Protein 2VLU (pdb70)

InterPro domains:
  IPR013766 Thioredoxin domain [PF00085] (19-114)
  IPR013766 Thioredoxin domain [PS51352] (1-120)
  IPR017937 Thioredoxin, conserved site [PS00194] (38-56)
  IPR036249 Thioredoxin-like superfamily [SSF52833] (12-114)
  IPR050620 Thioredoxin H-type-like [PTHR10438] (14-115)

CATH classification: 3.40.30.10

Sequence (223 aa):
AEVISVHSLEQWTMMQIEEANTAKKLVVIDFTASWCCGPCCRIMAPVFADLAKKFPNAVFLKKVDVDELKPIAEQFSVEAMMPTFLFMKEGDVKDRVVGAIKEEELTAKVGLHAAAQVAAEVISVHSLEEQWTMMQIEEANTAKKLVVIDFTASWCCGPCCRIIMAPVFADLAKKFPNNAVFLKVDVDELKPIIAEQFSVEAMMPTFLFMMKEGDVKDRVVGAIIKEELTAKVGLHAAA

Foldseek 3Di:
DFEAEAQDPVSVVVVVVVQLVLQAKEKEWAAAPPDPQRVVCVVLQGVLCVVQVRHHHYYYHCVRCVVVCVVVVNPAPGKIWIDTNHDTDDIDGTNDSVVVNVVSVVRRDDD/DFFFEAEDQDPVSVVVLVVVCLVLQAKEKEWAAAPPDDQRVVCVVLLGVLRRVQVRHHHYYDHCVRDVVVCVVVPNPAPGKIWIDTNRDTDDIDGTNDSVVVSVVSVVVSVD

Secondary structure (P-SEA, 3-state):
cbbbbbccaaaaaaaaaaaaaabbbbbbbbcccccaaaaaaaaaaaaaaaacccbbbbbbcccccaaaaaaaccccccbbbbbcccccccccccccaaaaaaaaaaccccc/cbbbbbbbccaaaaaaaaaaaaaabbbbbbbbcccccaaaaaaaaaaaaaaaacccbbbbbbcccccaaaaaaaccccccbbbbbcccccccccccccaaaaaaaaaaaaac

B-factor: mean 31.34, std 7.41, range [21.19, 96.12]

Solvent-accessible surface area: 11446 Å² total

Nearest PDB structures (foldseek):
  2vlt-assembly2_B  TM=1.001E+00  e=6.166E-21  Hordeum vulgare subsp. vulgare
  2iwt-assembly1_A  TM=9.949E-01  e=2.858E-19  Hordeum vulgare
  2vm1-assembly1_A  TM=9.838E-01  e=8.653E-15  Hordeum vulgare subsp. vulgare
  2vm2-assembly3_C  TM=9.658E-01  e=9.360E-14  Hordeum vulgare subsp. vulgare
  6x0b-assembly2_B  TM=9.418E-01  e=3.754E-13  Nicotiana alata

Organism: Hordeum vulgare subsp. vulgare (NCBI:txid112509)

Structure (mmCIF, N/CA/C/O backbone):
data_2VLU
#
_entry.id   2VLU
#
_cell.length_a   49.254
_cell.length_b   38.601
_cell.length_c   57.282
_cell.angle_alpha   90.00
_cell.angle_beta   105.81
_cell.angle_gamma   90.00
#
_symmetry.space_group_name_H-M   'P 1 21 1'
#
loop_
_entity.id
_entity.type
_entity.pdbx_description
1 polymer 'THIOREDOXIN H ISOFORM 2.'
2 water water
#
loop_
_atom_site.group_PDB
_atom_site.id
_atom_site.type_symbol
_atom_site.label_atom_id
_atom_site.label_alt_id
_atom_site.label_comp_id
_atom_site.label_asym_id
_atom_site.label_entity_id
_atom_site.label_seq_id
_atom_site.pdbx_PDB_ins_code
_atom_site.Cartn_x
_atom_site.Cartn_y
_atom_site.Cartn_z
_atom_site.occupancy
_atom_site.B_iso_or_equiv
_atom_site.auth_seq_id
_atom_site.auth_comp_id
_atom_site.auth_asym_id
_atom_site.auth_atom_id
_atom_site.pdbx_PDB_model_num
ATOM 1 N N . ALA A 1 12 ? -7.115 -0.770 19.195 1.00 38.25 12 ALA A N 1
ATOM 2 C CA . ALA A 1 12 ? -5.711 -0.326 19.438 1.00 38.20 12 ALA A CA 1
ATOM 3 C C . ALA A 1 12 ? -4.704 -1.393 19.007 1.00 38.17 12 ALA A C 1
ATOM 4 O O . ALA A 1 12 ? -4.981 -2.592 19.091 1.00 38.16 12 ALA A O 1
ATOM 6 N N . GLU A 1 13 ? -3.535 -0.943 18.554 1.00 35.88 13 GLU A N 1
ATOM 7 C CA . GLU A 1 13 ? -2.516 -1.831 17.999 1.00 34.78 13 GLU A CA 1
ATOM 8 C C . GLU A 1 13 ? -1.193 -1.738 18.751 1.00 32.75 13 GLU A C 1
ATOM 9 O O . GLU A 1 13 ? -0.892 -0.717 19.379 1.00 32.27 13 GLU A O 1
ATOM 15 N N . VAL A 1 14 ? -0.409 -2.811 18.681 1.00 31.46 14 VAL A N 1
ATOM 16 C CA . VAL A 1 14 ? 0.955 -2.808 19.201 1.00 29.88 14 VAL A CA 1
ATOM 17 C C . VAL A 1 14 ? 1.837 -2.025 18.235 1.00 29.79 14 VAL A C 1
ATOM 18 O O . VAL A 1 14 ? 1.853 -2.303 17.032 1.00 30.71 14 VAL A O 1
ATOM 22 N N . ILE A 1 15 ? 2.558 -1.043 18.766 1.00 29.00 15 ILE A N 1
ATOM 23 C CA . ILE A 1 15 ? 3.451 -0.220 17.957 1.00 28.98 15 ILE A CA 1
ATOM 24 C C . ILE A 1 15 ? 4.870 -0.784 17.996 1.00 28.01 15 ILE A C 1
ATOM 25 O O . ILE A 1 15 ? 5.509 -0.830 19.056 1.00 27.18 15 ILE A O 1
ATOM 30 N N . SER A 1 16 ? 5.345 -1.229 16.836 1.00 28.41 16 SER A N 1
ATOM 31 C CA . SER A 1 16 ? 6.708 -1.728 16.700 1.00 28.06 16 SER A CA 1
ATOM 32 C C . SER A 1 16 ? 7.655 -0.548 16.536 1.00 27.68 16 SER A C 1
ATOM 33 O O . SER A 1 16 ? 7.425 0.331 15.704 1.00 28.58 16 SER A O 1
ATOM 36 N N .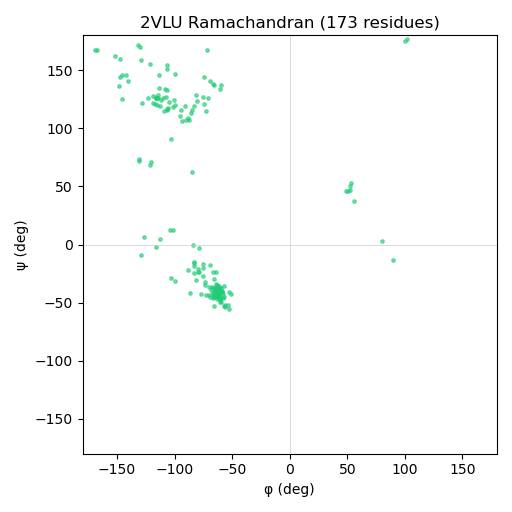 VAL A 1 17 ? 8.701 -0.528 17.356 1.00 26.29 17 VAL A N 1
ATOM 37 C CA . VAL A 1 17 ? 9.673 0.560 17.370 1.00 25.86 17 VAL A CA 1
ATOM 38 C C . VAL A 1 17 ? 11.008 0.084 16.786 1.00 25.49 17 VAL A C 1
ATOM 39 O O . VAL A 1 17 ? 11.674 -0.774 17.365 1.00 25.02 17 VAL A O 1
ATOM 43 N N . HIS A 1 18 ? 11.399 0.664 15.652 1.00 25.23 18 HIS A N 1
ATOM 44 C CA . HIS A 1 18 ? 12.536 0.165 14.872 1.00 25.62 18 HIS A CA 1
ATOM 45 C C . HIS A 1 18 ? 13.753 1.090 14.834 1.00 25.64 18 HIS A C 1
ATOM 46 O O . HIS A 1 18 ? 14.725 0.812 14.126 1.00 26.69 18 HIS A O 1
ATOM 53 N N . SER A 1 19 ? 13.696 2.192 15.577 1.00 24.60 19 SER A N 1
ATOM 54 C CA . SER A 1 19 ? 14.803 3.142 15.631 1.00 24.48 19 SER A CA 1
ATOM 55 C C . SER A 1 19 ? 14.813 3.874 16.968 1.00 23.51 19 SER A C 1
ATOM 56 O O . SER A 1 19 ? 13.806 3.896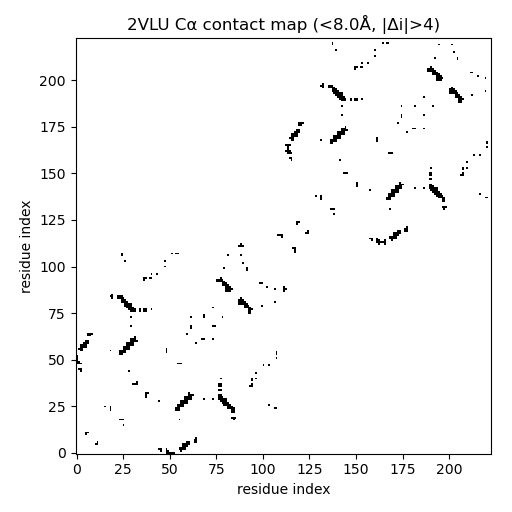 17.682 1.00 22.59 19 SER A O 1
ATOM 59 N N . LEU A 1 20 ? 15.948 4.487 17.291 1.00 23.77 20 LEU A N 1
ATOM 60 C CA . LEU A 1 20 ? 16.043 5.322 18.486 1.00 23.70 20 LEU A CA 1
ATOM 61 C C . LEU A 1 20 ? 15.116 6.537 18.382 1.00 23.74 20 LEU A C 1
ATOM 62 O O . LEU A 1 20 ? 14.518 6.950 19.378 1.00 23.48 20 LEU A O 1
ATOM 67 N N . GLU A 1 21 ? 14.984 7.083 17.172 1.00 24.59 21 GLU A N 1
ATOM 68 C CA . GLU A 1 21 ? 14.055 8.182 16.920 1.00 25.28 21 GLU A CA 1
ATOM 69 C C . GLU A 1 21 ? 12.612 7.773 17.227 1.00 24.34 21 GLU A C 1
ATOM 70 O O . GLU A 1 21 ? 11.892 8.497 17.909 1.00 24.22 21 GLU A O 1
ATOM 76 N N . GLN A 1 22 ? 12.200 6.604 16.737 1.00 23.82 22 GLN A N 1
ATOM 77 C CA . GLN A 1 22 ? 10.855 6.089 17.006 1.00 23.50 22 GLN A CA 1
ATOM 78 C C . GLN A 1 22 ? 10.605 5.860 18.496 1.00 22.77 22 GLN A C 1
ATOM 79 O O . GLN A 1 22 ? 9.540 6.220 19.009 1.00 23.02 22 GLN A O 1
ATOM 85 N N . TRP A 1 23 ? 11.596 5.289 19.182 1.00 22.14 23 TRP A N 1
ATOM 86 C CA . TRP A 1 23 ? 11.526 5.080 20.629 1.00 21.78 23 TRP A CA 1
ATOM 87 C C . TRP A 1 23 ? 11.286 6.404 21.344 1.00 22.14 23 TRP A C 1
ATOM 88 O O . TRP A 1 23 ? 10.352 6.535 22.138 1.00 21.50 23 TRP A O 1
ATOM 99 N N . THR A 1 24 ? 12.141 7.375 21.040 1.00 22.51 24 THR A N 1
ATOM 100 C CA . THR A 1 24 ? 12.067 8.710 21.628 1.00 23.72 24 THR A CA 1
ATOM 101 C C . THR A 1 24 ? 10.684 9.337 21.432 1.00 24.34 24 THR A C 1
ATOM 102 O O . THR A 1 24 ? 10.090 9.839 22.390 1.00 24.62 24 THR A O 1
ATOM 106 N N A MET A 1 25 ? 10.177 9.288 20.199 0.50 24.88 25 MET A N 1
ATOM 107 N N B MET A 1 25 ? 10.183 9.287 20.196 0.50 24.92 25 MET A N 1
ATOM 108 C CA A MET A 1 25 ? 8.871 9.855 19.863 0.50 26.07 25 MET A CA 1
ATOM 109 C CA B MET A 1 25 ? 8.879 9.848 19.841 0.50 26.16 25 MET A CA 1
ATOM 110 C C A MET A 1 25 ? 7.732 9.205 20.641 0.50 25.73 25 MET A C 1
ATOM 111 C C B MET A 1 25 ? 7.734 9.205 20.626 0.50 25.78 25 MET A C 1
ATOM 112 O O A MET A 1 25 ? 6.867 9.901 21.173 0.50 26.41 25 MET A O 1
ATOM 113 O O B MET A 1 25 ? 6.871 9.907 21.154 0.50 26.47 25 MET A O 1
ATOM 122 N N . GLN A 1 26 ? 7.734 7.875 20.696 1.00 24.96 26 GLN A N 1
ATOM 123 C CA . GLN A 1 26 ? 6.688 7.132 21.405 1.00 25.00 26 GLN A CA 1
ATOM 124 C C . GLN A 1 26 ? 6.704 7.422 22.899 1.00 24.86 26 GLN A C 1
ATOM 125 O O . GLN A 1 26 ? 5.655 7.678 23.494 1.00 25.81 26 GLN A O 1
ATOM 131 N N . ILE A 1 27 ? 7.894 7.409 23.494 1.00 24.32 27 ILE A N 1
ATOM 132 C CA . ILE A 1 27 ? 8.028 7.684 24.927 1.00 24.61 27 ILE A CA 1
ATOM 133 C C . ILE A 1 27 ? 7.666 9.123 25.288 1.00 25.87 27 ILE A C 1
ATOM 134 O O . ILE A 1 27 ? 6.923 9.350 26.246 1.00 26.20 27 ILE A O 1
ATOM 139 N N . GLU A 1 28 ? 8.163 10.096 24.527 1.00 26.85 28 GLU A N 1
ATOM 140 C CA . GLU A 1 28 ? 7.847 11.491 24.848 1.00 28.83 28 GLU A CA 1
ATOM 141 C C . GLU A 1 28 ? 6.350 11.811 24.692 1.00 29.78 28 GLU A C 1
ATOM 142 O O . GLU A 1 28 ? 5.783 12.528 25.519 1.00 30.92 28 GLU A O 1
ATOM 148 N N . GLU A 1 29 ? 5.709 11.239 23.672 1.00 29.69 29 GLU A N 1
ATOM 149 C CA . GLU A 1 29 ? 4.271 11.430 23.450 1.00 31.27 29 GLU A CA 1
ATOM 150 C C . GLU A 1 29 ? 3.422 10.767 24.535 1.00 31.03 29 GLU A C 1
ATOM 151 O O . GLU A 1 29 ? 2.405 11.319 24.959 1.00 32.34 29 GLU A O 1
ATOM 157 N N . ALA A 1 30 ? 3.843 9.583 24.972 1.00 29.65 30 ALA A N 1
ATOM 158 C CA . ALA A 1 30 ? 3.175 8.881 26.067 1.00 29.77 30 ALA A CA 1
ATOM 159 C C . ALA A 1 30 ? 3.320 9.659 27.374 1.00 30.64 30 ALA A C 1
ATOM 160 O O . ALA A 1 30 ? 2.345 9.838 28.109 1.00 31.92 30 ALA A O 1
ATOM 162 N N . ASN A 1 31 ? 4.535 10.137 27.644 1.00 30.32 31 ASN A N 1
ATOM 163 C CA . ASN A 1 31 ? 4.811 10.911 28.855 1.00 31.45 31 ASN A CA 1
ATOM 164 C C . ASN A 1 31 ? 4.026 12.219 28.933 1.00 33.06 31 ASN A C 1
ATOM 165 O O . ASN A 1 31 ? 3.540 12.586 30.003 1.00 34.26 31 ASN A O 1
ATOM 170 N N . THR A 1 32 ? 3.896 12.905 27.797 1.00 33.24 32 THR A N 1
ATOM 171 C CA . THR A 1 32 ? 3.082 14.122 27.700 1.00 35.05 32 THR A CA 1
ATOM 172 C C . THR A 1 32 ? 1.613 13.826 28.028 1.00 36.20 32 THR A C 1
ATOM 173 O O . THR A 1 32 ? 0.969 14.570 28.775 1.00 37.88 32 THR A O 1
ATOM 177 N N . ALA A 1 33 ? 1.102 12.729 27.473 1.00 35.20 33 ALA A N 1
ATOM 178 C CA . ALA A 1 33 ? -0.271 12.287 27.703 1.00 36.38 33 ALA A CA 1
ATOM 179 C C . ALA A 1 33 ? -0.445 11.575 29.052 1.00 36.48 33 ALA A C 1
ATOM 180 O O . ALA A 1 33 ? -1.560 11.185 29.416 1.00 37.68 33 ALA A O 1
ATOM 182 N N . LYS A 1 34 ? 0.662 11.415 29.780 1.00 35.48 34 LYS A N 1
ATOM 183 C CA . LYS A 1 34 ? 0.691 10.772 31.103 1.00 35.99 34 LYS A CA 1
ATOM 184 C C . LYS A 1 34 ? 0.108 9.355 31.104 1.00 35.39 34 LYS A C 1
ATOM 185 O O . LYS A 1 34 ? -0.559 8.943 32.060 1.00 36.34 34 LYS A O 1
ATOM 191 N N . LYS A 1 35 ? 0.359 8.603 30.039 1.00 33.98 35 LYS A N 1
ATOM 192 C CA . LYS A 1 35 ? -0.182 7.248 29.970 1.00 33.58 35 LYS A CA 1
ATOM 193 C C . LYS A 1 35 ? 0.844 6.136 30.162 1.00 31.48 35 LYS A C 1
ATOM 194 O O . LYS A 1 35 ? 2.031 6.298 29.871 1.00 30.20 35 LYS A O 1
ATOM 200 N N . LEU A 1 36 ? 0.363 5.012 30.688 1.00 30.76 36 LEU A N 1
ATOM 201 C CA . LEU A 1 36 ? 1.186 3.833 30.900 1.00 29.12 36 LEU A CA 1
ATOM 202 C C . LEU A 1 36 ? 1.777 3.340 29.583 1.00 27.46 36 LEU A C 1
ATOM 203 O O . LEU A 1 36 ? 1.096 3.313 28.556 1.00 27.60 36 LEU A O 1
ATOM 208 N N . VAL A 1 37 ? 3.053 2.974 29.626 1.00 26.28 37 VAL A N 1
ATOM 209 C CA . VAL A 1 37 ? 3.711 2.323 28.498 1.00 24.97 37 VAL A CA 1
ATOM 210 C C . VAL A 1 37 ? 4.089 0.909 28.916 1.00 24.36 37 VAL A C 1
ATOM 211 O O . VAL A 1 37 ? 4.690 0.702 29.977 1.00 24.31 37 VAL A O 1
ATOM 215 N N . VAL A 1 38 ? 3.705 -0.059 28.090 1.00 23.74 38 VAL A N 1
ATOM 216 C CA . VAL A 1 38 ? 4.094 -1.448 28.295 1.00 23.07 38 VAL A CA 1
ATOM 217 C C . VAL A 1 38 ? 4.939 -1.858 27.095 1.00 22.30 38 VAL A C 1
ATOM 218 O O . VAL A 1 38 ? 4.474 -1.795 25.955 1.00 22.08 38 VAL A O 1
ATOM 222 N N . ILE A 1 39 ? 6.180 -2.262 27.357 1.00 21.93 39 ILE A N 1
ATOM 223 C CA . ILE A 1 39 ? 7.105 -2.640 26.287 1.00 21.72 39 ILE A CA 1
ATOM 224 C C . ILE A 1 39 ? 7.407 -4.134 26.314 1.00 21.83 39 ILE A C 1
ATOM 225 O O . ILE A 1 39 ? 7.842 -4.673 27.330 1.00 21.97 39 ILE A O 1
ATOM 230 N N . ASP A 1 40 ? 7.165 -4.787 25.184 1.00 21.93 40 ASP A N 1
ATOM 231 C CA . ASP A 1 40 ? 7.569 -6.166 24.980 1.00 22.28 40 ASP A CA 1
ATOM 232 C C . ASP A 1 40 ? 8.969 -6.165 24.373 1.00 22.43 40 ASP A C 1
ATOM 233 O O . ASP A 1 40 ? 9.150 -5.799 23.207 1.00 22.37 40 ASP A O 1
ATOM 238 N N . PHE A 1 41 ? 9.959 -6.546 25.177 1.00 22.53 41 PHE A N 1
ATOM 239 C CA . PHE A 1 41 ? 11.310 -6.769 24.673 1.00 22.88 41 PHE A CA 1
ATOM 240 C C . PHE A 1 41 ? 11.406 -8.183 24.124 1.00 23.68 41 PHE A C 1
ATOM 241 O O . PHE A 1 41 ? 11.289 -9.161 24.868 1.00 23.25 41 PHE A O 1
ATOM 249 N N . THR A 1 42 ? 11.635 -8.269 22.818 1.00 24.47 42 THR A N 1
ATOM 250 C CA . THR A 1 42 ? 11.472 -9.514 22.082 1.00 25.82 42 THR A CA 1
ATOM 251 C C . THR A 1 42 ? 12.670 -9.826 21.185 1.00 26.81 42 THR A C 1
ATOM 252 O O . THR A 1 42 ? 13.569 -8.999 21.017 1.00 26.88 42 THR A O 1
ATOM 256 N N . ALA A 1 43 ? 12.667 -11.031 20.621 1.00 28.00 43 ALA A N 1
ATOM 257 C CA . ALA A 1 43 ? 13.647 -11.440 19.622 1.00 29.67 43 ALA A CA 1
ATOM 258 C C . ALA A 1 43 ? 13.006 -12.414 18.640 1.00 30.94 43 ALA A C 1
ATOM 259 O O . ALA A 1 43 ? 12.163 -13.228 19.021 1.00 30.78 43 ALA A O 1
ATOM 261 N N . SER A 1 44 ? 13.408 -12.315 17.376 1.00 32.67 44 SER A N 1
ATOM 262 C CA . SER A 1 44 ? 12.868 -13.155 16.304 1.00 34.39 44 SER A CA 1
ATOM 263 C C . SER A 1 44 ? 13.119 -14.650 16.520 1.00 35.46 44 SER A C 1
ATOM 264 O O . SER A 1 44 ? 12.278 -15.484 16.180 1.00 36.28 44 SER A O 1
ATOM 267 N N . TRP A 1 45 ? 14.276 -14.974 17.093 1.00 35.84 45 TRP A N 1
ATOM 268 C CA . TRP A 1 45 ? 14.697 -16.359 17.331 1.00 36.88 45 TRP A CA 1
ATOM 269 C C . TRP A 1 45 ? 14.130 -16.954 18.624 1.00 35.68 45 TRP A C 1
ATOM 270 O O . TRP A 1 45 ? 14.336 -18.137 18.914 1.00 36.67 45 TRP A O 1
ATOM 281 N N A CYS A 1 46 ? 13.417 -16.129 19.387 0.50 33.57 46 CYS A N 1
ATOM 282 N N B CYS A 1 46 ? 13.420 -16.129 19.388 0.50 33.77 46 CYS A N 1
ATOM 283 C CA A CYS A 1 46 ? 12.928 -16.492 20.718 0.50 32.59 46 CYS A CA 1
ATOM 284 C CA B CYS A 1 46 ? 12.936 -16.515 20.708 0.50 32.81 46 CYS A CA 1
ATOM 285 C C A CYS A 1 46 ? 11.538 -17.136 20.672 0.50 32.32 46 CYS A C 1
ATOM 286 C C B CYS A 1 46 ? 11.545 -17.143 20.656 0.50 32.46 46 CYS A C 1
ATOM 287 O O A CYS A 1 46 ? 10.543 -16.472 20.365 0.50 31.47 46 CYS A O 1
ATOM 288 O O B CYS A 1 46 ? 10.557 -16.474 20.340 0.50 31.61 46 CYS A O 1
ATOM 293 N N . GLY A 1 47 ? 11.492 -18.433 20.975 1.00 33.12 47 GLY A N 1
ATOM 294 C CA . GLY A 1 47 ? 10.246 -19.215 20.974 1.00 33.12 47 GLY A CA 1
ATOM 295 C C . GLY A 1 47 ? 9.143 -18.702 21.889 1.00 31.71 47 GLY A C 1
ATOM 296 O O . GLY A 1 47 ? 8.028 -18.459 21.424 1.00 31.59 47 GLY A O 1
ATOM 297 N N . PRO A 1 48 ? 9.436 -18.546 23.198 1.00 30.94 48 PRO A N 1
ATOM 298 C CA . PRO A 1 48 ? 8.494 -17.923 24.141 1.00 29.79 48 PRO A CA 1
ATO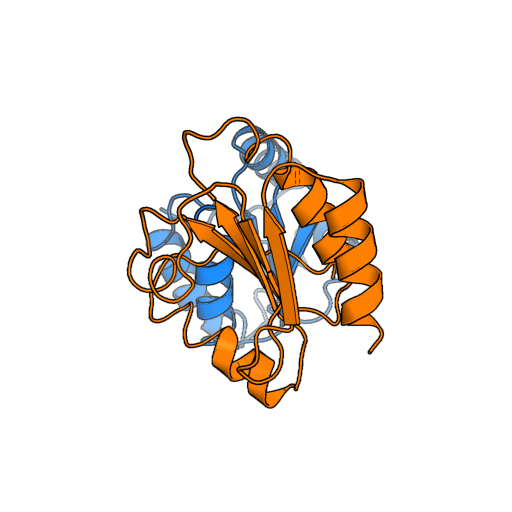M 299 C C . PRO A 1 48 ? 7.957 -16.564 23.683 1.00 28.86 48 PRO A C 1
ATOM 300 O O . PRO A 1 48 ? 6.795 -16.245 23.945 1.00 28.26 48 PRO A O 1
ATOM 304 N N A CYS A 1 49 ? 8.799 -15.786 23.006 0.50 28.82 49 CYS A N 1
ATOM 305 N N B CYS A 1 49 ? 8.805 -15.780 23.017 0.50 28.78 49 CYS A N 1
ATOM 306 C CA A CYS A 1 49 ? 8.412 -14.481 22.472 0.50 28.29 49 CYS A CA 1
ATOM 307 C CA B CYS A 1 49 ? 8.416 -14.483 22.464 0.50 28.24 49 CYS A CA 1
ATOM 308 C C A CYS A 1 49 ? 7.310 -14.600 21.416 0.50 28.95 49 CYS A C 1
ATOM 309 C C B CYS A 1 49 ? 7.292 -14.619 21.438 0.50 28.91 49 CYS A C 1
ATOM 310 O O A CYS A 1 49 ? 6.402 -13.768 21.364 0.50 28.52 49 CYS A O 1
ATOM 311 O O B CYS A 1 49 ? 6.354 -13.821 21.426 0.50 28.47 49 CYS A O 1
ATOM 316 N N . ARG A 1 50 ? 7.399 -15.638 20.586 1.00 30.15 50 ARG A N 1
ATOM 317 C CA . ARG A 1 50 ? 6.382 -15.931 19.566 1.00 31.49 50 ARG A CA 1
ATOM 318 C C . ARG A 1 50 ? 5.055 -16.325 20.217 1.00 31.27 50 ARG A C 1
ATOM 319 O O . ARG A 1 50 ? 3.988 -15.888 19.783 1.00 31.76 50 ARG A O 1
ATOM 327 N N . ILE A 1 51 ? 5.142 -17.133 21.271 1.00 30.98 51 ILE A N 1
ATOM 328 C CA . ILE A 1 51 ? 3.979 -17.552 22.058 1.00 30.76 51 ILE A CA 1
ATOM 329 C C . ILE A 1 51 ? 3.230 -16.356 22.651 1.00 29.58 51 ILE A C 1
ATOM 330 O O . ILE A 1 51 ? 1.998 -16.329 22.646 1.00 29.67 51 ILE A O 1
ATOM 335 N N . MET A 1 52 ? 3.987 -15.373 23.140 1.00 28.24 52 MET A N 1
ATOM 336 C CA . MET A 1 52 ? 3.425 -14.206 23.830 1.00 27.41 52 MET A CA 1
ATOM 337 C C . MET A 1 52 ? 2.935 -13.092 22.906 1.00 27.19 52 MET A C 1
ATOM 338 O O . MET A 1 52 ? 2.199 -12.202 23.344 1.00 26.85 52 MET A O 1
ATOM 343 N N . ALA A 1 53 ? 3.341 -13.134 21.638 1.00 27.50 53 ALA A N 1
ATOM 344 C CA . ALA A 1 53 ? 2.940 -12.101 20.676 1.00 27.55 53 ALA A CA 1
ATOM 345 C C . ALA A 1 53 ? 1.413 -11.891 20.596 1.00 28.09 53 ALA A C 1
ATOM 346 O O . ALA A 1 53 ? 0.956 -10.754 20.735 1.00 27.88 53 ALA A O 1
ATOM 348 N N . PRO A 1 54 ? 0.623 -12.975 20.390 1.00 28.88 54 PRO A N 1
ATOM 349 C CA . PRO A 1 54 ? -0.839 -12.811 20.395 1.00 29.54 54 PRO A CA 1
ATOM 350 C C . PRO A 1 54 ? -1.424 -12.347 21.734 1.00 29.11 54 PRO A C 1
ATOM 351 O O . PRO A 1 54 ? -2.400 -11.595 21.744 1.00 29.66 54 PRO A O 1
ATOM 355 N N . VAL A 1 55 ? -0.835 -12.794 22.843 1.00 28.16 55 VAL A N 1
ATOM 356 C CA . VAL A 1 55 ? -1.284 -12.409 24.183 1.00 27.79 55 VAL A CA 1
ATOM 357 C C . VAL A 1 55 ? -1.081 -10.906 24.390 1.00 27.03 55 VAL A C 1
ATOM 358 O O . VAL A 1 55 ? -1.966 -10.211 24.897 1.00 27.54 55 VAL A O 1
ATOM 362 N N . PHE A 1 56 ? 0.082 -10.420 23.966 1.00 26.07 56 PHE A N 1
ATOM 363 C CA . PHE A 1 56 ? 0.438 -9.005 24.057 1.00 25.65 56 PHE A CA 1
ATOM 364 C C . PHE A 1 56 ? -0.460 -8.145 23.165 1.00 26.37 56 PHE A C 1
ATOM 365 O O . PHE A 1 56 ? -0.944 -7.093 23.596 1.00 26.72 56 PHE A O 1
ATOM 373 N N . ALA A 1 57 ? -0.691 -8.607 21.935 1.00 27.09 57 ALA A N 1
ATOM 374 C CA . ALA A 1 57 ? -1.568 -7.916 20.984 1.00 28.27 57 ALA A CA 1
ATOM 375 C C . ALA A 1 57 ? -3.013 -7.836 21.477 1.00 29.51 57 ALA A C 1
ATOM 376 O O . ALA A 1 57 ? -3.674 -6.810 21.312 1.00 30.16 57 ALA A O 1
ATOM 378 N N . ASP A 1 58 ? -3.490 -8.921 22.085 1.00 29.81 58 ASP A N 1
ATOM 379 C CA . ASP A 1 58 ? -4.834 -8.964 22.661 1.00 31.11 58 ASP A CA 1
ATOM 380 C C . ASP A 1 58 ? -5.000 -7.936 23.788 1.00 30.89 58 ASP A C 1
ATOM 381 O O . ASP A 1 58 ? -6.005 -7.220 23.839 1.00 32.04 58 ASP A O 1
ATOM 386 N N . LEU A 1 59 ? -4.006 -7.859 24.673 1.00 29.59 59 LEU A N 1
ATOM 387 C CA . LEU A 1 59 ? -4.017 -6.893 25.775 1.00 29.67 59 LEU A CA 1
ATOM 388 C C . LEU A 1 59 ? -4.012 -5.447 25.286 1.00 29.85 59 LEU A C 1
ATOM 389 O O . LEU A 1 59 ? -4.662 -4.586 25.885 1.00 30.61 59 LEU A O 1
ATOM 394 N N . ALA A 1 60 ? -3.287 -5.190 24.197 1.00 29.35 60 ALA A N 1
ATOM 395 C CA . ALA A 1 60 ? -3.249 -3.859 23.587 1.00 29.90 60 ALA A CA 1
ATOM 396 C C . ALA A 1 60 ? -4.630 -3.390 23.128 1.00 31.86 60 ALA A C 1
ATOM 397 O O . ALA A 1 60 ? -4.965 -2.213 23.264 1.00 32.47 60 ALA A O 1
ATOM 399 N N . LYS A 1 61 ? -5.424 -4.314 22.585 1.00 33.03 61 LYS A N 1
ATOM 400 C CA . LYS A 1 61 ? -6.788 -4.007 22.147 1.00 35.38 61 LYS A CA 1
ATOM 401 C C . LYS A 1 61 ? -7.704 -3.750 23.343 1.00 36.35 61 LYS A C 1
ATOM 402 O O . LYS A 1 61 ? -8.585 -2.892 23.288 1.00 37.88 61 LYS A O 1
ATOM 408 N N . LYS A 1 62 ? -7.472 -4.495 24.423 1.00 35.64 62 LYS A N 1
ATOM 409 C CA . LYS A 1 62 ? -8.289 -4.421 25.634 1.00 36.70 62 LYS A CA 1
ATOM 410 C C . LYS A 1 62 ? -8.007 -3.180 26.475 1.00 36.67 62 LYS A C 1
ATOM 411 O O . LYS A 1 62 ? -8.831 -2.787 27.304 1.00 37.93 62 LYS A O 1
ATOM 417 N N . PHE A 1 63 ? -6.840 -2.574 26.264 1.00 35.17 63 PHE A N 1
ATOM 418 C CA . PHE A 1 63 ? -6.419 -1.410 27.039 1.00 35.15 63 PHE A CA 1
ATOM 419 C C . PHE A 1 63 ? -5.924 -0.272 26.138 1.00 34.98 63 PHE A C 1
ATOM 420 O O . PHE A 1 63 ? -4.721 -0.012 26.067 1.00 33.53 63 PHE A O 1
ATOM 428 N N . PRO A 1 64 ? -6.859 0.418 25.453 1.00 36.73 64 PRO A N 1
ATOM 429 C CA . PRO A 1 64 ? -6.489 1.465 24.494 1.00 36.89 64 PRO A CA 1
ATOM 430 C C . PRO A 1 64 ? -5.904 2.726 25.135 1.00 37.02 64 PRO A C 1
ATOM 431 O O . PRO A 1 64 ? -5.267 3.522 24.441 1.00 36.75 64 PRO A O 1
ATOM 435 N N . ASN A 1 65 ? -6.114 2.899 26.440 1.00 37.61 65 ASN A N 1
ATOM 436 C CA . ASN A 1 65 ? -5.581 4.054 27.171 1.00 37.90 65 ASN A CA 1
ATOM 437 C C . ASN A 1 65 ? -4.083 3.954 27.456 1.00 35.73 65 ASN A C 1
ATOM 438 O O . ASN A 1 65 ? -3.442 4.956 27.788 1.00 35.74 65 ASN A O 1
ATOM 443 N N . ALA A 1 66 ? -3.537 2.746 27.330 1.00 33.86 66 ALA A N 1
ATOM 444 C CA . ALA A 1 66 ? -2.105 2.519 27.490 1.00 31.64 66 ALA A CA 1
ATOM 445 C C . ALA A 1 66 ? -1.449 2.270 26.138 1.00 30.43 66 ALA A C 1
ATOM 446 O O . ALA A 1 66 ? -2.103 1.815 25.196 1.00 30.76 66 ALA A O 1
ATOM 448 N N . VAL A 1 67 ? -0.157 2.574 26.054 1.00 28.89 67 VAL A N 1
ATOM 449 C CA . VAL A 1 67 ? 0.610 2.389 24.825 1.00 27.78 67 VAL A CA 1
ATOM 450 C C . VAL A 1 67 ? 1.430 1.105 24.919 1.00 26.32 67 VAL A C 1
ATOM 451 O O . VAL A 1 67 ? 2.217 0.930 25.851 1.00 25.53 67 VAL A O 1
ATOM 455 N N . PHE A 1 68 ? 1.237 0.214 23.948 1.00 25.75 68 PHE A N 1
ATOM 456 C CA . PHE A 1 68 ? 1.934 -1.069 23.914 1.00 24.82 68 PHE A CA 1
ATOM 457 C C . PHE A 1 68 ? 2.998 -1.056 22.823 1.00 24.18 68 PHE A C 1
ATOM 458 O O . PHE A 1 68 ? 2.682 -0.943 21.638 1.00 24.94 68 PHE A O 1
ATOM 466 N N . LEU A 1 69 ? 4.254 -1.176 23.238 1.00 23.27 69 LEU A N 1
ATOM 467 C CA . LEU A 1 69 ? 5.392 -1.084 22.326 1.00 22.74 69 LEU A CA 1
ATOM 468 C C . LEU A 1 69 ? 6.105 -2.420 22.177 1.00 22.55 69 LEU A C 1
ATOM 469 O O . LEU A 1 69 ? 6.159 -3.212 23.118 1.00 21.93 69 LEU A O 1
ATOM 474 N N A LYS A 1 70 ? 6.642 -2.667 20.986 0.50 22.67 70 LYS A N 1
ATOM 475 N N B LYS A 1 70 ? 6.656 -2.663 20.991 0.50 22.69 70 LYS A N 1
ATOM 476 C CA A LYS A 1 70 ? 7.443 -3.859 20.739 0.50 22.83 70 LYS A CA 1
ATOM 477 C CA B LYS A 1 70 ? 7.441 -3.867 20.744 0.50 22.86 70 LYS A CA 1
ATOM 478 C C A LYS A 1 70 ? 8.857 -3.448 20.341 0.50 22.77 70 LYS A C 1
ATOM 479 C C B LYS A 1 70 ? 8.856 -3.490 20.312 0.50 22.81 70 LYS A C 1
ATOM 480 O O A LYS A 1 70 ? 9.045 -2.657 19.416 0.50 23.01 70 LYS A O 1
ATOM 481 O O B LYS A 1 70 ? 9.043 -2.764 19.335 0.50 23.11 70 LYS A O 1
ATOM 492 N N . VAL A 1 71 ? 9.842 -3.981 21.061 1.00 22.51 71 VAL A N 1
ATOM 493 C CA . VAL A 1 71 ? 11.251 -3.666 20.817 1.00 22.81 71 VAL A CA 1
ATOM 494 C C . VAL A 1 71 ? 12.061 -4.943 20.609 1.00 23.49 71 VAL A C 1
ATOM 495 O O . VAL A 1 71 ? 12.092 -5.816 21.477 1.00 22.99 71 VAL A O 1
ATOM 499 N N . ASP A 1 72 ? 12.710 -5.036 19.453 1.00 24.38 72 ASP A N 1
ATOM 500 C CA . ASP A 1 72 ? 13.619 -6.137 19.155 1.00 25.64 72 ASP A CA 1
ATOM 501 C C . ASP A 1 72 ? 14.983 -5.826 19.767 1.00 25.80 72 ASP A C 1
ATOM 502 O O . ASP A 1 72 ? 15.617 -4.829 19.414 1.00 25.93 72 ASP A O 1
ATOM 507 N N . VAL A 1 73 ? 15.425 -6.685 20.684 1.00 26.20 73 VAL A N 1
ATOM 508 C CA . VAL A 1 73 ? 16.661 -6.454 21.445 1.00 26.86 73 VAL A CA 1
ATOM 509 C C . VAL A 1 73 ? 17.925 -6.445 20.578 1.00 28.35 73 VAL A C 1
ATOM 510 O O . VAL A 1 73 ? 18.940 -5.861 20.964 1.00 29.06 73 VAL A O 1
ATOM 514 N N . ASP A 1 74 ? 17.856 -7.101 19.422 1.00 29.45 74 ASP A N 1
ATOM 515 C CA . ASP A 1 74 ? 18.964 -7.117 18.468 1.00 31.28 74 ASP A CA 1
ATOM 516 C C . ASP A 1 74 ? 18.957 -5.869 17.587 1.00 31.30 74 ASP A C 1
ATOM 517 O O . ASP A 1 74 ? 19.994 -5.474 17.052 1.00 32.65 74 ASP A O 1
ATOM 522 N N . GLU A 1 75 ? 17.784 -5.259 17.442 1.00 30.41 75 GLU A N 1
ATOM 523 C CA . GLU A 1 75 ? 17.614 -4.079 16.596 1.00 30.55 75 GLU A CA 1
ATOM 524 C C . GLU A 1 75 ? 17.920 -2.784 17.347 1.00 29.73 75 GLU A C 1
ATOM 525 O O . GLU A 1 75 ? 18.562 -1.882 16.800 1.00 30.33 75 GLU A O 1
ATOM 531 N N . LEU A 1 76 ? 17.457 -2.700 18.593 1.00 28.35 76 LEU A N 1
ATOM 532 C CA . LEU A 1 76 ? 17.672 -1.521 19.429 1.00 27.58 76 LEU A CA 1
ATOM 533 C C . LEU A 1 76 ? 18.422 -1.876 20.703 1.00 27.25 76 LEU A C 1
ATOM 534 O O . LEU A 1 76 ? 17.859 -1.846 21.802 1.00 26.58 76 LEU A O 1
ATOM 539 N N . LYS A 1 77 ? 19.704 -2.195 20.547 1.00 27.88 77 LYS A N 1
ATOM 540 C CA . LYS A 1 77 ? 20.541 -2.609 21.676 1.00 28.02 77 LYS A CA 1
ATOM 541 C C . LYS A 1 77 ? 20.643 -1.587 22.818 1.00 27.22 77 LYS A C 1
ATOM 542 O O . LYS A 1 77 ? 20.559 -1.980 23.983 1.00 27.00 77 LYS A O 1
ATOM 548 N N . PRO A 1 78 ? 20.803 -0.277 22.501 1.00 26.71 78 PRO A N 1
ATOM 549 C CA . PRO A 1 78 ? 20.873 0.711 23.584 1.00 26.14 78 PRO A CA 1
ATOM 550 C C . PRO A 1 78 ? 19.651 0.701 24.501 1.00 24.86 78 PRO A C 1
ATOM 551 O O . PRO A 1 78 ? 19.794 0.897 25.704 1.00 24.95 78 PRO A O 1
ATOM 555 N N . ILE A 1 79 ? 18.468 0.459 23.938 1.00 23.80 79 ILE A N 1
ATOM 556 C CA . ILE A 1 79 ? 17.237 0.415 24.735 1.00 22.67 79 ILE A CA 1
ATOM 557 C C . ILE A 1 79 ? 17.167 -0.859 25.586 1.00 22.54 79 ILE A C 1
ATOM 558 O O . ILE A 1 79 ? 16.800 -0.805 26.759 1.00 22.19 79 ILE A O 1
ATOM 563 N N . ALA A 1 80 ? 17.527 -2.000 25.001 1.00 22.25 80 ALA A N 1
ATOM 564 C CA . ALA A 1 80 ? 17.636 -3.238 25.779 1.00 22.34 80 ALA A CA 1
ATOM 565 C C . ALA A 1 80 ? 18.641 -3.063 26.917 1.00 23.02 80 ALA A C 1
ATOM 566 O O . ALA A 1 80 ? 18.354 -3.419 28.058 1.00 23.03 80 ALA A O 1
ATOM 568 N N . GLU A 1 81 ? 19.804 -2.490 26.603 1.00 23.70 81 GLU A N 1
ATOM 569 C CA . GLU A 1 81 ? 20.883 -2.305 27.582 1.00 24.91 81 GLU A CA 1
ATOM 570 C C . GLU A 1 81 ? 20.491 -1.343 28.703 1.00 24.68 81 GLU A C 1
ATOM 571 O O . GLU A 1 81 ? 20.823 -1.567 29.868 1.00 25.14 81 GLU A O 1
ATOM 577 N N . GLN A 1 82 ? 19.781 -0.279 28.330 1.00 23.85 82 GLN A N 1
ATOM 578 C CA . GLN A 1 82 ? 19.284 0.737 29.258 1.00 24.13 82 GLN A CA 1
ATOM 579 C C . GLN A 1 82 ? 18.531 0.109 30.433 1.00 23.73 82 GLN A C 1
ATOM 580 O O . GLN A 1 82 ? 18.711 0.515 31.582 1.00 24.59 82 GLN A O 1
ATOM 586 N N . PHE A 1 83 ? 17.708 -0.892 30.131 1.00 22.65 83 PHE A N 1
ATOM 587 C CA . PHE A 1 83 ? 16.853 -1.531 31.126 1.00 22.47 83 PHE A CA 1
ATOM 588 C C . PHE A 1 83 ? 17.372 -2.894 31.577 1.00 22.86 83 PHE A C 1
ATOM 589 O O . PHE A 1 83 ? 16.656 -3.643 32.248 1.00 22.60 83 PHE A O 1
ATOM 597 N N . SER A 1 84 ? 18.619 -3.195 31.212 1.00 23.36 84 SER A N 1
ATOM 598 C CA . SER A 1 84 ? 19.280 -4.461 31.562 1.00 24.29 84 SER A CA 1
ATOM 599 C C . SER A 1 84 ? 18.440 -5.674 31.154 1.00 23.84 84 SER A C 1
ATOM 600 O O . SER A 1 84 ? 18.150 -6.548 31.973 1.00 24.20 84 SER A O 1
ATOM 603 N N . VAL A 1 85 ? 18.043 -5.708 29.885 1.00 23.07 85 VAL A N 1
ATOM 604 C CA . VAL A 1 85 ? 17.224 -6.804 29.367 1.00 23.05 85 VAL A CA 1
ATOM 605 C C . VAL A 1 85 ? 18.123 -7.850 28.711 1.00 24.19 85 VAL A C 1
ATOM 606 O O . VAL A 1 85 ? 18.726 -7.596 27.661 1.00 24.33 85 VAL A O 1
ATOM 610 N N . GLU A 1 86 ? 18.215 -9.014 29.353 1.00 25.32 86 GLU A N 1
ATOM 611 C CA . GLU A 1 86 ? 19.003 -10.145 28.848 1.00 27.17 86 GLU A CA 1
ATOM 612 C C . GLU A 1 86 ? 18.175 -11.429 28.829 1.00 27.53 86 GLU A C 1
ATOM 613 O O . GLU A 1 86 ? 18.617 -12.463 28.313 1.00 28.56 86 GLU A O 1
ATOM 619 N N . ALA A 1 87 ? 16.991 -11.360 29.429 1.00 27.26 87 ALA A N 1
ATOM 620 C CA . ALA A 1 87 ? 16.024 -12.451 29.388 1.00 27.69 87 ALA A CA 1
ATOM 621 C C . ALA A 1 87 ? 14.847 -12.034 28.517 1.00 26.84 87 ALA A C 1
ATOM 622 O O . ALA A 1 87 ? 14.407 -10.876 28.561 1.00 26.04 87 ALA A O 1
ATOM 624 N N A MET A 1 88 ? 14.356 -12.964 27.702 0.50 27.08 88 MET A N 1
ATOM 625 N N B MET A 1 88 ? 14.338 -12.980 27.732 0.50 27.32 88 MET A N 1
ATOM 626 C CA A MET A 1 88 ? 13.260 -12.676 26.777 0.50 26.38 88 MET A CA 1
ATOM 627 C CA B MET A 1 88 ? 13.264 -12.707 26.781 0.50 27.03 88 MET A CA 1
ATOM 628 C C A MET A 1 88 ? 12.180 -13.764 26.802 0.50 26.56 88 MET A C 1
ATOM 629 C C B MET A 1 88 ? 12.173 -13.779 26.816 0.50 26.81 88 MET A C 1
ATOM 630 O O A MET A 1 88 ? 12.499 -14.948 26.932 0.50 27.47 88 MET A O 1
ATOM 631 O O B MET A 1 88 ? 12.476 -14.965 26.967 0.50 27.75 88 MET A O 1
ATOM 640 N N . PRO A 1 89 ? 10.896 -13.362 26.693 1.00 25.93 89 PRO A N 1
ATOM 641 C CA . PRO A 1 89 ? 10.460 -11.960 26.612 1.00 24.99 89 PRO A CA 1
ATOM 642 C C . PRO A 1 89 ? 10.468 -11.260 27.969 1.00 24.60 89 PRO A C 1
ATOM 643 O O . PRO A 1 89 ? 10.219 -11.886 29.007 1.00 25.10 89 PRO A O 1
ATOM 647 N N . THR A 1 90 ? 10.798 -9.975 27.945 1.00 23.77 90 THR A N 1
ATOM 648 C CA . THR A 1 90 ? 10.666 -9.121 29.114 1.00 23.38 90 THR A CA 1
ATOM 649 C C . THR A 1 90 ? 9.600 -8.080 28.804 1.00 22.71 90 THR A C 1
ATOM 650 O O . THR A 1 90 ? 9.666 -7.405 27.775 1.00 22.45 90 THR A O 1
ATOM 654 N N . PHE A 1 91 ? 8.601 -7.984 29.678 1.00 22.57 91 PHE A N 1
ATOM 655 C CA . PHE A 1 91 ? 7.573 -6.956 29.566 1.00 22.45 91 PHE A CA 1
ATOM 656 C C . PHE A 1 91 ? 7.824 -5.910 30.635 1.00 22.98 91 PHE A C 1
ATOM 657 O O . PHE A 1 91 ? 7.794 -6.208 31.827 1.00 23.30 91 PHE A O 1
ATOM 665 N N . LEU A 1 92 ? 8.097 -4.690 30.187 1.00 23.27 92 LEU A N 1
ATOM 666 C CA . LEU A 1 92 ? 8.461 -3.599 31.074 1.00 24.17 92 LEU A CA 1
ATOM 667 C C . LEU A 1 92 ? 7.315 -2.602 31.157 1.00 24.57 92 LEU A C 1
ATOM 668 O O . LEU A 1 92 ? 6.738 -2.227 30.133 1.00 24.32 92 LEU A O 1
ATOM 673 N N . PHE A 1 93 ? 6.989 -2.190 32.379 1.00 25.95 93 PHE A N 1
ATOM 674 C CA . PHE A 1 93 ? 5.933 -1.213 32.622 1.00 26.94 93 PHE A CA 1
ATOM 675 C C . PHE A 1 93 ? 6.566 0.105 33.042 1.00 28.00 93 PHE A C 1
ATOM 676 O O . PHE A 1 93 ? 7.375 0.140 33.969 1.00 28.23 93 PHE A O 1
ATOM 684 N N . MET A 1 94 ? 6.198 1.181 32.353 1.00 28.87 94 MET A N 1
ATOM 685 C CA . MET A 1 94 ? 6.766 2.499 32.618 1.00 30.75 94 MET A CA 1
ATOM 686 C C . MET A 1 94 ? 5.691 3.577 32.529 1.00 31.05 94 MET A C 1
ATOM 687 O O . MET A 1 94 ? 4.815 3.528 31.663 1.00 30.90 94 MET A O 1
ATOM 692 N N . LYS A 1 95 ? 5.756 4.546 33.435 1.00 32.26 95 LYS A N 1
ATOM 693 C CA . LYS A 1 95 ? 4.835 5.671 33.412 1.00 33.44 95 LYS A CA 1
ATOM 694 C C . LYS A 1 95 ? 5.546 6.926 33.896 1.00 34.31 95 LYS A C 1
ATOM 695 O O . LYS A 1 95 ? 6.130 6.941 34.983 1.00 34.79 95 LYS A O 1
ATOM 701 N N . GLU A 1 96 ? 5.499 7.966 33.064 1.00 34.70 96 GLU A N 1
ATOM 702 C CA . GLU A 1 96 ? 6.124 9.261 33.353 1.00 35.95 96 GLU A CA 1
ATOM 703 C C . GLU A 1 96 ? 7.581 9.131 33.818 1.00 35.54 96 GLU A C 1
ATOM 704 O O . GLU A 1 96 ? 7.993 9.749 34.805 1.00 37.01 96 GLU A O 1
ATOM 710 N N . GLY A 1 97 ? 8.343 8.308 33.098 1.00 34.08 97 GLY A N 1
ATOM 711 C CA . GLY A 1 97 ? 9.778 8.154 33.331 1.00 33.96 97 GLY A CA 1
ATOM 712 C C . GLY A 1 97 ? 10.187 7.077 34.320 1.00 33.98 97 GLY A C 1
ATOM 713 O O . GLY A 1 97 ? 11.364 6.713 34.392 1.00 33.68 97 GLY A O 1
ATOM 714 N N . ASP A 1 98 ? 9.218 6.561 35.074 1.00 34.51 98 ASP A N 1
ATOM 715 C CA . ASP A 1 98 ? 9.488 5.591 36.131 1.00 34.92 98 ASP A CA 1
ATOM 716 C C . ASP A 1 98 ? 9.058 4.185 35.746 1.00 33.76 98 ASP A C 1
ATOM 717 O O . ASP A 1 98 ? 7.946 3.982 35.253 1.00 33.34 98 ASP A O 1
ATOM 722 N N . VAL A 1 99 ? 9.945 3.221 35.982 1.00 33.27 99 VAL A N 1
ATOM 723 C CA . VAL A 1 99 ? 9.620 1.807 35.817 1.00 32.58 99 VAL A CA 1
ATOM 724 C C . VAL A 1 99 ? 8.667 1.396 36.938 1.00 33.34 99 VAL A C 1
ATOM 725 O O . VAL A 1 99 ? 8.955 1.611 38.121 1.00 34.75 99 VAL A O 1
ATOM 729 N N . LYS A 1 100 ? 7.529 0.822 36.555 1.00 32.59 100 LYS A N 1
ATOM 730 C CA . LYS A 1 100 ? 6.489 0.449 37.514 1.00 33.39 100 LYS A CA 1
ATOM 731 C C . LYS A 1 100 ? 6.466 -1.046 37.807 1.00 33.00 100 LYS A C 1
ATOM 732 O O . LYS A 1 100 ? 6.056 -1.461 38.894 1.00 34.05 100 LYS A O 1
ATOM 738 N N . ASP A 1 101 ? 6.894 -1.850 36.833 1.00 31.11 101 ASP A N 1
ATOM 739 C CA . ASP A 1 101 ? 6.848 -3.306 36.960 1.00 30.58 101 ASP A CA 1
ATOM 740 C C . ASP A 1 101 ? 7.627 -3.995 35.839 1.00 29.12 101 ASP A C 1
ATOM 741 O O . ASP A 1 101 ? 7.999 -3.358 34.855 1.00 27.82 101 ASP A O 1
ATOM 746 N N . ARG A 1 102 ? 7.865 -5.297 36.003 1.00 28.73 102 ARG A N 1
ATOM 747 C CA . ARG A 1 102 ? 8.511 -6.118 34.977 1.00 28.01 102 ARG A CA 1
ATOM 748 C C . ARG A 1 102 ? 7.981 -7.549 35.043 1.00 27.83 102 ARG A C 1
ATOM 749 O O . ARG A 1 102 ? 7.820 -8.108 36.131 1.00 28.77 102 ARG A O 1
ATOM 757 N N . VAL A 1 103 ? 7.696 -8.118 33.873 1.00 26.66 103 VAL A N 1
ATOM 758 C CA . VAL A 1 103 ? 7.327 -9.527 33.747 1.00 26.76 103 VAL A CA 1
ATOM 759 C C . VAL A 1 103 ? 8.380 -10.186 32.867 1.00 26.29 103 VAL A C 1
ATOM 760 O O . VAL A 1 103 ? 8.674 -9.697 31.775 1.00 25.62 103 VAL A O 1
ATOM 764 N N . VAL A 1 104 ? 8.957 -11.279 33.357 1.00 26.69 104 VAL A N 1
ATOM 765 C CA . VAL A 1 104 ? 10.020 -11.976 32.639 1.00 26.67 104 VAL A CA 1
ATOM 766 C C . VAL A 1 104 ? 9.574 -13.396 32.309 1.00 27.06 104 VAL A C 1
ATOM 767 O O . VAL A 1 104 ? 9.233 -14.176 33.205 1.00 27.81 104 VAL A O 1
ATOM 771 N N . GLY A 1 105 ? 9.575 -13.717 31.018 1.00 26.61 105 GLY A N 1
ATOM 772 C CA . GLY A 1 105 ? 9.186 -15.038 30.542 1.00 27.37 105 GLY A CA 1
ATOM 773 C C . GLY A 1 105 ? 7.778 -15.060 29.984 1.00 27.30 105 GLY A C 1
ATOM 774 O O . GLY A 1 105 ? 7.069 -14.050 30.015 1.00 26.78 105 GLY A O 1
ATOM 775 N N . ALA A 1 106 ? 7.375 -16.221 29.473 1.00 28.08 106 ALA A N 1
ATOM 776 C CA . ALA A 1 106 ? 6.051 -16.397 28.894 1.00 28.56 106 ALA A CA 1
ATOM 777 C C . ALA A 1 106 ? 5.006 -16.720 29.964 1.00 29.43 106 ALA A C 1
ATOM 778 O O . ALA A 1 106 ? 4.397 -17.794 29.950 1.00 30.02 106 ALA A O 1
ATOM 780 N N . ILE A 1 107 ? 4.808 -15.785 30.892 1.00 29.60 107 ILE A N 1
ATOM 781 C CA . ILE A 1 107 ? 3.835 -15.967 31.971 1.00 30.79 107 ILE A CA 1
ATOM 782 C C . ILE A 1 107 ? 2.574 -15.163 31.668 1.00 30.70 107 ILE A C 1
ATOM 783 O O . ILE A 1 107 ? 2.470 -13.989 32.033 1.00 30.54 107 ILE A O 1
ATOM 788 N N . LYS A 1 108 ? 1.625 -15.812 30.996 1.00 31.28 108 LYS A N 1
ATOM 789 C CA . LYS A 1 108 ? 0.417 -15.153 30.492 1.00 31.62 108 LYS A CA 1
ATOM 790 C C . LYS A 1 108 ? -0.439 -14.528 31.594 1.00 32.20 108 LYS A C 1
ATOM 791 O O . LYS A 1 108 ? -0.918 -13.402 31.445 1.00 32.07 108 LYS A O 1
ATOM 797 N N A GLU A 1 109 ? -0.612 -15.260 32.692 0.50 32.96 109 GLU A N 1
ATOM 798 N N B GLU A 1 109 ? -0.621 -15.263 32.690 0.50 32.96 109 GLU A N 1
ATOM 799 C CA A GLU A 1 109 ? -1.443 -14.817 33.810 0.50 34.01 109 GLU A CA 1
ATOM 800 C CA B GLU A 1 109 ? -1.453 -14.806 33.805 0.50 34.01 109 GLU A CA 1
ATOM 801 C C A GLU A 1 109 ? -0.862 -13.588 34.515 0.50 33.71 109 GLU A C 1
ATOM 802 C C B GLU A 1 109 ? -0.864 -13.590 34.531 0.50 33.72 109 GLU A C 1
ATOM 803 O O A GLU A 1 109 ? -1.596 -12.654 34.847 0.50 34.25 109 GLU A O 1
ATOM 804 O O B GLU A 1 109 ? -1.597 -12.666 34.891 0.50 34.29 109 GLU A O 1
ATOM 815 N N . GLU A 1 110 ? 0.454 -13.593 34.725 1.00 33.07 110 GLU A N 1
ATOM 816 C CA . GLU A 1 110 ? 1.148 -12.488 35.393 1.00 33.09 110 GLU A CA 1
ATOM 817 C C . GLU A 1 110 ? 1.120 -11.208 34.559 1.00 31.74 110 GLU A C 1
ATOM 818 O O . GLU A 1 110 ? 0.875 -10.126 35.095 1.00 32.17 110 GLU A O 1
ATOM 824 N N . LEU A 1 111 ? 1.363 -11.337 33.253 1.00 30.33 111 LEU A N 1
ATOM 825 C CA . LEU A 1 111 ? 1.304 -10.193 32.342 1.00 29.11 111 LEU A CA 1
ATOM 826 C C . LEU A 1 111 ? -0.091 -9.565 32.332 1.00 29.66 111 LEU A C 1
ATOM 827 O O . LEU A 1 111 ? -0.230 -8.345 32.437 1.00 29.35 111 LEU A O 1
ATOM 832 N N . THR A 1 112 ? -1.112 -10.412 32.223 1.00 30.12 112 THR A N 1
ATOM 833 C CA . THR A 1 112 ? -2.505 -9.975 32.192 1.00 31.09 112 THR A CA 1
ATOM 834 C C . THR A 1 112 ? -2.895 -9.244 33.477 1.00 32.15 112 THR A C 1
ATOM 835 O O . THR A 1 112 ? -3.520 -8.186 33.424 1.00 32.80 112 THR A O 1
ATOM 839 N N . ALA A 1 113 ? -2.512 -9.807 34.621 1.00 32.75 113 ALA A N 1
ATOM 840 C CA . ALA A 1 113 ? -2.835 -9.220 35.922 1.00 34.11 113 ALA A CA 1
ATOM 841 C C . ALA A 1 113 ? -2.167 -7.860 36.112 1.00 34.09 113 ALA A C 1
ATOM 842 O O . ALA A 1 113 ? -2.793 -6.918 36.602 1.00 35.28 113 ALA A O 1
ATOM 844 N N . LYS A 1 114 ? -0.905 -7.759 35.698 1.00 32.96 114 LYS A N 1
ATOM 845 C CA . LYS A 1 114 ? -0.124 -6.533 35.883 1.00 32.95 114 LYS A CA 1
ATOM 846 C C . LYS A 1 114 ? -0.538 -5.403 34.939 1.00 32.62 114 LYS A C 1
ATOM 847 O O . LYS A 1 114 ? -0.466 -4.228 35.308 1.00 33.28 114 LYS A O 1
ATOM 853 N N . VAL A 1 115 ? -0.974 -5.757 33.730 1.00 31.84 115 VAL A N 1
ATOM 854 C CA . VAL A 1 115 ? -1.554 -4.774 32.815 1.00 31.76 115 VAL A CA 1
ATOM 855 C C . VAL A 1 115 ? -2.836 -4.195 33.424 1.00 33.43 115 VAL A C 1
ATOM 856 O O . VAL A 1 115 ? -3.020 -2.978 33.448 1.00 33.94 115 VAL A O 1
ATOM 860 N N . GLY A 1 116 ? -3.699 -5.071 33.936 1.00 34.31 116 GLY A N 1
ATOM 861 C CA . GLY A 1 116 ? -4.943 -4.658 34.590 1.00 36.11 116 GLY A CA 1
ATOM 862 C C . GLY A 1 116 ? -4.715 -3.756 35.791 1.00 37.21 116 GLY A C 1
ATOM 863 O O . GLY A 1 116 ? -5.481 -2.818 36.028 1.00 38.74 116 GLY A O 1
ATOM 864 N N . LEU A 1 117 ? -3.654 -4.042 36.542 1.00 36.51 117 LEU A N 1
ATOM 865 C CA . LEU A 1 117 ? -3.299 -3.263 37.724 1.00 37.59 117 LEU A CA 1
ATOM 866 C C . LEU A 1 117 ? -2.808 -1.862 37.364 1.00 37.32 117 LEU A C 1
ATOM 867 O O . LEU A 1 117 ? -3.230 -0.879 37.972 1.00 38.75 117 LEU A O 1
ATOM 872 N N . HIS A 1 118 ? -1.929 -1.774 36.368 1.00 35.40 118 HIS A N 1
ATOM 873 C CA . HIS A 1 118 ? -1.254 -0.514 36.054 1.00 35.35 118 HIS A CA 1
ATOM 874 C C . HIS A 1 118 ? -2.002 0.396 35.074 1.00 35.86 118 HIS A C 1
ATOM 875 O O . HIS A 1 118 ? -1.763 1.605 35.049 1.00 36.46 118 HIS A O 1
ATOM 882 N N . ALA A 1 119 ? -2.908 -0.177 34.282 1.00 36.19 119 ALA A N 1
ATOM 883 C CA . ALA A 1 119 ? -3.635 0.590 33.261 1.00 36.97 119 ALA A CA 1
ATOM 884 C C . ALA A 1 119 ? -4.853 1.345 33.799 1.00 39.48 119 ALA A C 1
ATOM 885 O O . ALA A 1 119 ? -5.345 2.276 33.156 1.00 40.36 119 ALA A O 1
ATOM 887 N N . ALA A 1 120 ? -5.331 0.946 34.976 1.00 37.95 120 ALA A N 1
ATOM 888 C CA . ALA A 1 120 ? -6.478 1.596 35.608 1.00 38.07 120 ALA A CA 1
ATOM 889 C C . ALA A 1 120 ? -6.124 2.988 36.138 1.00 38.24 120 ALA A C 1
ATOM 890 O O . ALA A 1 120 ? -4.946 3.355 36.209 1.00 38.16 120 ALA A O 1
ATOM 892 N N . ALA A 1 121 ? -7.152 3.758 36.496 1.00 38.43 121 ALA A N 1
ATOM 893 C CA . ALA A 1 121 ? -6.969 5.078 37.098 1.00 38.60 121 ALA A CA 1
ATOM 894 C C . ALA A 1 121 ? -6.192 4.945 38.400 1.00 38.81 121 ALA A C 1
ATOM 895 O O . ALA A 1 121 ? -6.485 4.068 39.213 1.00 38.84 121 ALA A O 1
ATOM 897 N N . GLN A 1 122 ? -5.198 5.808 38.585 1.00 38.99 122 GLN A N 1
ATOM 898 C CA . GLN A 1 122 ? -4.338 5.752 39.764 1.00 39.34 122 GLN A CA 1
ATOM 899 C C . GLN A 1 122 ? -4.630 6.912 40.719 1.00 39.54 122 GLN A C 1
ATOM 900 O O . GLN A 1 122 ? -5.699 7.522 40.655 1.00 39.70 122 GLN A O 1
ATOM 907 N N . VAL B 1 10 ? 12.306 -2.739 42.254 1.00 41.70 10 VAL B N 1
ATOM 908 C CA . VAL B 1 10 ? 11.369 -1.655 41.837 1.00 41.59 10 VAL B CA 1
ATOM 909 C C . VAL B 1 10 ? 10.722 -0.984 43.058 1.00 41.38 10 VAL B C 1
ATOM 910 O O . VAL B 1 10 ? 10.523 -1.623 44.097 1.00 41.62 10 VAL B O 1
ATOM 914 N N . ALA B 1 11 ? 10.418 0.306 42.927 1.00 48.62 11 ALA B N 1
ATOM 915 C CA . ALA B 1 11 ? 9.807 1.086 44.002 1.00 46.25 11 ALA B CA 1
ATOM 916 C C . ALA B 1 11 ? 8.365 0.660 44.269 1.00 44.23 11 ALA B C 1
ATOM 917 O O . ALA B 1 11 ? 7.613 0.363 43.336 1.00 44.43 11 ALA B O 1
ATOM 919 N N . ALA B 1 12 ? 7.997 0.628 45.549 1.00 42.25 12 ALA B N 1
ATOM 920 C CA . ALA B 1 12 ? 6.647 0.262 45.972 1.00 40.12 12 ALA B CA 1
ATOM 921 C C . ALA B 1 12 ? 5.668 1.397 45.695 1.00 38.60 12 ALA B C 1
ATOM 922 O O . ALA B 1 12 ? 6.013 2.574 45.835 1.00 38.50 12 ALA B O 1
ATOM 924 N N . GLU B 1 13 ? 4.446 1.036 45.314 1.00 37.21 13 GLU B N 1
ATOM 925 C CA . GLU B 1 13 ? 3.457 2.018 44.885 1.00 36.06 13 GLU B CA 1
ATOM 926 C C . GLU B 1 13 ? 2.112 1.860 45.597 1.00 34.09 13 GLU B C 1
ATOM 927 O O . GLU B 1 13 ? 1.800 0.791 46.127 1.00 33.46 13 GLU B O 1
ATOM 933 N N . VAL B 1 14 ? 1.330 2.940 45.607 1.00 32.76 14 VAL B N 1
ATOM 934 C CA . VAL B 1 14 ? -0.057 2.903 46.064 1.00 31.30 14 VAL B CA 1
ATOM 935 C C . VAL B 1 14 ? -0.872 2.048 45.096 1.00 31.40 14 VAL B C 1
ATOM 936 O O . VAL B 1 14 ? -0.692 2.136 43.877 1.00 32.44 14 VAL B O 1
ATOM 940 N N . ILE B 1 15 ? -1.753 1.216 45.644 1.00 30.43 15 ILE B N 1
ATOM 941 C CA . ILE B 1 15 ? -2.658 0.407 44.831 1.00 30.69 15 ILE B CA 1
ATOM 942 C C . ILE B 1 15 ? -4.046 1.042 44.823 1.00 29.89 15 ILE B C 1
ATOM 943 O O . ILE B 1 15 ? -4.686 1.185 45.870 1.00 29.07 15 ILE B O 1
ATOM 948 N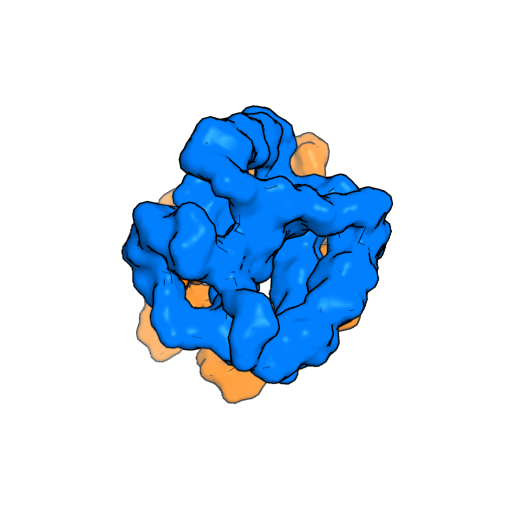 N . SER B 1 16 ? -4.500 1.419 43.632 1.00 30.42 16 SER B N 1
ATOM 949 C CA . SER B 1 16 ? -5.791 2.071 43.457 1.00 30.23 16 SER B CA 1
ATOM 950 C C . SER B 1 16 ? -6.884 1.013 43.296 1.00 30.13 16 SER B C 1
ATOM 951 O O . SER B 1 16 ? -6.974 0.356 42.256 1.00 31.01 16 SER B O 1
ATOM 954 N N . VAL B 1 17 ? -7.707 0.858 44.332 1.00 28.96 17 VAL B N 1
ATOM 955 C CA . VAL B 1 17 ? -8.714 -0.207 44.387 1.00 28.97 17 VAL B CA 1
ATOM 956 C C . VAL B 1 17 ? -10.053 0.252 43.810 1.00 29.48 17 VAL B C 1
ATOM 957 O O . VAL B 1 17 ? -10.668 1.183 44.328 1.00 29.23 17 VAL B O 1
ATOM 961 N N . HIS B 1 18 ? -10.507 -0.424 42.754 1.00 30.40 18 HIS B N 1
ATOM 962 C CA . HIS B 1 18 ? -11.690 0.013 42.000 1.00 31.30 18 HIS B CA 1
ATOM 963 C C . HIS B 1 18 ? -12.886 -0.940 42.039 1.00 31.74 18 HIS B C 1
ATOM 964 O O . HIS B 1 18 ? -13.935 -0.649 41.452 1.00 33.01 18 HIS B O 1
ATOM 971 N N . SER B 1 19 ? -12.727 -2.078 42.708 1.00 30.86 19 SER B N 1
ATOM 972 C CA . SER B 1 19 ? -13.797 -3.065 42.805 1.00 30.70 19 SER B CA 1
ATOM 973 C C . SER B 1 19 ? -13.733 -3.783 44.142 1.00 29.77 19 SER B C 1
ATOM 974 O O . SER B 1 19 ? -12.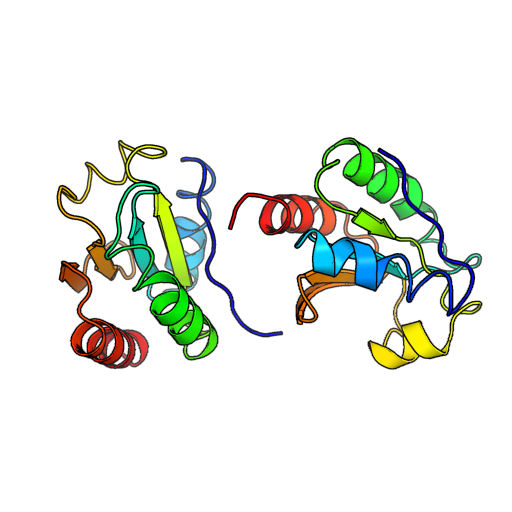687 -3.803 44.792 1.00 28.56 19 SER B O 1
ATOM 977 N N . LEU B 1 20 ? -14.856 -4.378 44.538 1.00 30.00 20 LEU B N 1
ATOM 978 C CA . LEU B 1 20 ? -14.915 -5.193 45.753 1.00 29.69 20 LEU B CA 1
ATOM 979 C C . LEU B 1 20 ? -14.021 -6.429 45.624 1.00 29.79 20 LEU B C 1
ATOM 980 O O . LEU B 1 20 ? -13.431 -6.881 46.610 1.00 29.29 20 LEU B O 1
ATOM 985 N N A GLU B 1 21 ? -13.931 -6.961 44.406 0.50 30.95 21 GLU B N 1
ATOM 986 N N B GLU B 1 21 ? -13.921 -6.956 44.406 0.50 30.81 21 GLU B N 1
ATOM 987 C CA A GLU B 1 21 ? -13.063 -8.096 44.095 0.50 31.54 21 GLU B CA 1
ATOM 988 C CA B GLU B 1 21 ? -13.059 -8.098 44.108 0.50 31.24 21 GLU B CA 1
ATOM 989 C C A GLU B 1 21 ? -11.595 -7.749 44.351 0.50 30.71 21 GLU B C 1
ATOM 990 C C B GLU B 1 21 ? -11.588 -7.755 44.341 0.50 30.58 21 GLU B C 1
ATOM 991 O O A GLU B 1 21 ? -10.858 -8.542 44.939 0.50 30.50 21 GLU B O 1
ATOM 992 O O B GLU B 1 21 ? -10.840 -8.556 44.905 0.50 30.39 21 GLU B O 1
ATOM 1003 N N . GLN B 1 22 ? -11.187 -6.556 43.918 1.00 30.09 22 GLN B N 1
ATOM 1004 C CA . GLN B 1 22 ? -9.816 -6.086 44.107 1.00 29.82 22 GLN B CA 1
ATOM 1005 C C . GLN B 1 22 ? -9.521 -5.786 45.578 1.00 28.23 22 GLN B C 1
ATOM 1006 O O . GLN B 1 22 ? -8.427 -6.077 46.067 1.00 28.11 22 GLN B O 1
ATOM 1012 N N . TRP B 1 23 ? -10.502 -5.216 46.277 1.00 27.38 23 TRP B N 1
ATOM 1013 C CA . TRP B 1 23 ? -10.390 -5.014 47.721 1.00 26.38 23 TRP B CA 1
ATOM 1014 C C . TRP B 1 23 ? -10.112 -6.344 48.413 1.00 26.74 23 TRP B C 1
ATOM 1015 O O . TRP B 1 23 ? -9.139 -6.474 49.156 1.00 26.17 23 TRP B O 1
ATOM 1026 N N . THR B 1 24 ? -10.969 -7.326 48.144 1.00 27.67 24 THR B N 1
ATOM 1027 C CA . THR B 1 24 ? -10.861 -8.645 48.760 1.00 28.66 24 THR B CA 1
ATOM 1028 C C . THR B 1 24 ? -9.480 -9.268 48.533 1.00 29.32 24 THR B C 1
ATOM 1029 O O . THR B 1 24 ? -8.874 -9.783 49.472 1.00 29.51 24 THR B O 1
ATOM 1033 N N A MET B 1 25 ? -8.996 -9.202 47.293 0.50 30.06 25 MET B N 1
ATOM 1034 N N B MET B 1 25 ? -8.985 -9.194 47.299 0.50 29.99 25 MET B N 1
ATOM 1035 C CA A MET B 1 25 ? -7.694 -9.754 46.914 0.50 30.94 25 MET B CA 1
ATOM 1036 C CA B MET B 1 25 ? -7.688 -9.772 46.941 0.50 30.90 25 MET B CA 1
ATOM 1037 C C A MET B 1 25 ? -6.551 -9.116 47.707 0.50 30.20 25 MET B C 1
ATOM 1038 C C B MET B 1 25 ? -6.528 -9.117 47.692 0.50 30.15 25 MET B C 1
ATOM 1039 O O A MET B 1 25 ? -5.713 -9.821 48.276 0.50 30.59 25 MET B O 1
ATOM 1040 O O B MET B 1 25 ? -5.655 -9.810 48.219 0.50 30.59 25 MET B O 1
ATOM 1049 N N . GLN B 1 26 ? -6.527 -7.785 47.740 1.00 29.27 26 GLN B N 1
ATOM 1050 C CA . GLN B 1 26 ? -5.470 -7.039 48.423 1.00 28.82 26 GLN B CA 1
ATOM 1051 C C . GLN B 1 26 ? -5.437 -7.347 49.916 1.00 28.34 26 GLN B C 1
ATOM 1052 O O . GLN B 1 26 ? -4.372 -7.625 50.470 1.00 28.58 26 GLN B O 1
ATOM 1058 N N . ILE B 1 27 ? -6.607 -7.325 50.552 1.00 27.91 27 ILE B N 1
ATOM 1059 C CA . ILE B 1 27 ? -6.702 -7.578 51.990 1.00 27.66 27 ILE B CA 1
ATOM 1060 C C . ILE B 1 27 ? -6.324 -9.023 52.32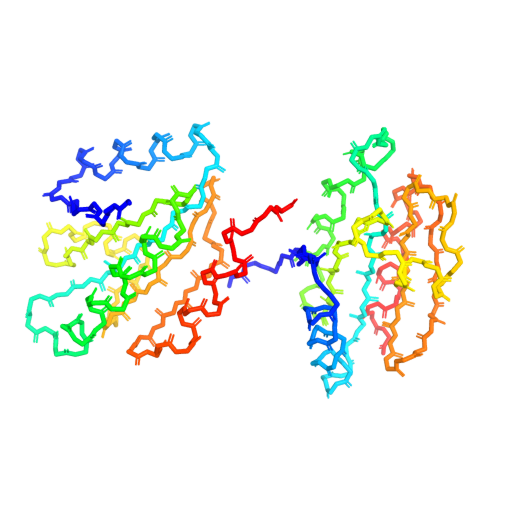8 1.00 28.89 27 ILE B C 1
ATOM 1061 O O . ILE B 1 27 ? -5.595 -9.261 53.292 1.00 28.86 27 ILE B O 1
ATOM 1066 N N . GLU B 1 28 ? -6.805 -9.973 51.524 1.00 30.05 28 GLU B N 1
ATOM 1067 C CA . GLU B 1 28 ? -6.466 -11.391 51.697 1.00 31.76 28 GLU B CA 1
ATOM 1068 C C . GLU B 1 28 ? -4.961 -11.633 51.675 1.00 32.28 28 GLU B C 1
ATOM 1069 O O . GLU B 1 28 ? -4.415 -12.269 52.581 1.00 32.94 28 GLU B O 1
ATOM 1075 N N . GLU B 1 29 ? -4.306 -11.122 50.633 1.00 32.44 29 GLU B N 1
ATOM 1076 C CA . GLU B 1 29 ? -2.873 -11.325 50.426 1.00 33.58 29 GLU B CA 1
ATOM 1077 C C . GLU B 1 29 ? -2.032 -10.616 51.486 1.00 32.68 29 GLU B C 1
ATOM 1078 O O . GLU B 1 29 ? -0.997 -11.135 51.908 1.00 33.48 29 GLU B O 1
ATOM 1084 N N . ALA B 1 30 ? -2.485 -9.438 51.914 1.00 31.25 30 ALA B N 1
ATOM 1085 C CA . ALA B 1 30 ? -1.839 -8.714 53.008 1.00 30.53 30 ALA B CA 1
ATOM 1086 C C . ALA B 1 30 ? -1.949 -9.490 54.320 1.00 30.94 30 ALA B C 1
ATOM 1087 O O . ALA B 1 30 ? -0.973 -9.599 55.065 1.00 31.47 30 ALA B O 1
ATOM 1089 N N . ASN B 1 31 ? -3.136 -10.036 54.585 1.00 30.83 31 ASN B N 1
ATOM 1090 C CA . ASN B 1 31 ? -3.390 -10.806 55.804 1.00 31.47 31 ASN B CA 1
ATOM 1091 C C . ASN B 1 31 ? -2.561 -12.092 55.883 1.00 32.78 31 ASN B C 1
ATOM 1092 O O . ASN B 1 31 ? -2.054 -12.445 56.950 1.00 33.42 31 ASN B O 1
ATOM 1097 N N . THR B 1 32 ? -2.420 -12.779 54.750 1.00 33.42 32 THR B N 1
ATOM 1098 C CA . THR B 1 32 ? -1.581 -13.978 54.658 1.00 34.99 32 THR B CA 1
ATOM 1099 C C . THR B 1 32 ? -0.107 -13.631 54.908 1.00 35.54 32 THR B C 1
ATOM 1100 O O . THR B 1 32 ? 0.617 -14.387 55.560 1.00 36.70 32 THR B O 1
ATOM 1104 N N . ALA B 1 33 ? 0.319 -12.472 54.406 1.00 34.52 33 ALA B N 1
ATOM 1105 C CA . ALA B 1 33 ? 1.687 -11.992 54.593 1.00 35.02 33 ALA B CA 1
ATOM 1106 C C . ALA B 1 33 ? 1.882 -11.261 55.926 1.00 34.51 33 ALA B C 1
ATOM 1107 O O . ALA B 1 33 ? 2.991 -10.810 56.232 1.00 35.08 33 ALA B O 1
ATOM 1109 N N . LYS B 1 34 ? 0.807 -11.157 56.710 1.00 33.59 34 LYS B N 1
ATOM 1110 C CA . LYS B 1 34 ? 0.801 -10.433 57.989 1.00 33.19 34 LYS B CA 1
ATOM 1111 C C . LYS B 1 34 ? 1.370 -9.016 57.858 1.00 32.13 34 LYS B C 1
ATOM 1112 O O . LYS B 1 34 ? 2.192 -8.580 58.668 1.00 32.45 34 LYS B O 1
ATOM 1118 N N . LYS B 1 35 ? 0.918 -8.310 56.823 1.00 30.90 35 LYS B N 1
ATOM 1119 C CA . LYS B 1 35 ? 1.395 -6.964 56.518 1.00 30.15 35 LYS B CA 1
ATOM 1120 C C . LYS B 1 35 ? 0.445 -5.885 57.020 1.00 28.53 35 LYS B C 1
ATOM 1121 O O . LYS B 1 35 ? -0.776 -6.065 57.022 1.00 27.95 35 LYS B O 1
ATOM 1127 N N . LEU B 1 36 ? 1.012 -4.752 57.425 1.00 27.75 36 LEU B N 1
ATOM 1128 C CA . LEU B 1 36 ? 0.212 -3.570 57.706 1.00 26.37 36 LEU B CA 1
ATOM 1129 C C . LEU B 1 36 ? -0.438 -3.077 56.414 1.00 25.33 36 LEU B C 1
ATOM 1130 O O . LEU B 1 36 ? 0.197 -3.057 55.352 1.00 25.61 36 LEU B O 1
ATOM 1135 N N . VAL B 1 37 ? -1.709 -2.710 56.516 1.00 24.26 37 VAL B N 1
ATOM 1136 C CA . VAL B 1 37 ? -2.442 -2.099 55.413 1.00 23.48 37 VAL B CA 1
ATOM 1137 C C . VAL B 1 37 ? -2.834 -0.681 55.823 1.00 22.74 37 VAL B C 1
ATOM 1138 O O . VAL B 1 37 ? -3.434 -0.478 56.880 1.00 22.58 37 VAL B O 1
ATOM 1142 N N . VAL B 1 38 ? -2.464 0.295 54.998 1.00 22.49 38 VAL B N 1
ATOM 1143 C CA . VAL B 1 38 ? -2.887 1.678 55.202 1.00 21.78 38 VAL B CA 1
ATOM 1144 C C . VAL B 1 38 ? -3.779 2.079 54.030 1.00 21.54 38 VAL B C 1
ATOM 1145 O O . VAL B 1 38 ? -3.344 2.046 52.879 1.00 21.76 38 VAL B O 1
ATOM 1149 N N . ILE B 1 39 ? -5.025 2.446 54.330 1.00 21.20 39 ILE B N 1
ATOM 1150 C CA . ILE B 1 39 ? -6.003 2.787 53.290 1.00 21.48 39 ILE B CA 1
ATOM 1151 C C . ILE B 1 39 ? -6.325 4.281 53.301 1.00 21.56 39 ILE B C 1
ATOM 1152 O O . ILE B 1 39 ? -6.692 4.837 54.337 1.00 21.19 39 ILE B O 1
ATOM 1157 N N . ASP B 1 40 ? -6.180 4.918 52.142 1.00 22.10 40 ASP B N 1
ATOM 1158 C CA . ASP B 1 40 ? -6.594 6.304 51.961 1.00 22.76 40 ASP B CA 1
ATOM 1159 C C . ASP B 1 40 ? -8.016 6.329 51.405 1.00 23.13 40 ASP B C 1
ATOM 1160 O O . ASP B 1 40 ? -8.240 6.017 50.232 1.00 23.56 40 ASP B O 1
ATOM 1165 N N . PHE B 1 41 ? -8.969 6.690 52.259 1.00 23.27 41 PHE B N 1
ATOM 1166 C CA . PHE B 1 41 ? -10.351 6.898 51.843 1.00 24.19 41 PHE B CA 1
ATOM 1167 C C . PHE B 1 41 ? -10.517 8.319 51.328 1.00 25.21 41 PHE B C 1
ATOM 1168 O O . PHE B 1 41 ? -10.416 9.285 52.087 1.00 24.59 41 PHE B O 1
ATOM 1176 N N . THR B 1 42 ? -10.775 8.423 50.030 1.00 26.34 42 THR B N 1
ATOM 1177 C CA . THR B 1 42 ? -10.676 9.683 49.308 1.00 27.78 42 THR B CA 1
ATOM 1178 C C . THR B 1 42 ? -11.929 9.972 48.481 1.00 29.07 42 THR B C 1
ATOM 1179 O O . THR B 1 42 ? -12.809 9.118 48.338 1.00 29.35 42 THR B O 1
ATOM 1183 N N . ALA B 1 43 ? -12.004 11.190 47.954 1.00 30.37 43 ALA B N 1
ATOM 1184 C CA . ALA B 1 43 ? -13.036 11.569 46.999 1.00 32.10 43 ALA B CA 1
ATOM 1185 C C . ALA B 1 43 ? -12.419 12.496 45.966 1.00 33.22 43 ALA B C 1
ATOM 1186 O O . ALA B 1 43 ? -11.527 13.284 46.285 1.00 33.02 43 ALA B O 1
ATOM 1188 N N . SER B 1 44 ? -12.895 12.392 44.728 1.00 34.90 44 SER B N 1
ATOM 1189 C CA . SER B 1 44 ? -12.372 13.191 43.622 1.00 36.23 44 SER B CA 1
ATOM 1190 C C . SER B 1 44 ? -12.644 14.691 43.788 1.00 37.11 44 SER B C 1
ATOM 1191 O O . SER B 1 44 ? -11.862 15.521 43.325 1.00 37.74 44 SER B O 1
ATOM 1194 N N . TRP B 1 45 ? -13.744 15.022 44.463 1.00 37.22 45 TRP B N 1
ATOM 1195 C CA . TRP B 1 45 ? -14.174 16.411 44.655 1.00 38.17 45 TRP B CA 1
ATOM 1196 C C . TRP B 1 45 ? -13.568 17.093 45.890 1.00 36.92 45 TRP B C 1
ATOM 1197 O O . TRP B 1 45 ? -13.971 18.203 46.255 1.00 37.77 45 TRP B O 1
ATOM 1208 N N A CYS B 1 46 ? -12.594 16.435 46.514 0.50 34.90 46 CYS B N 1
ATOM 1209 N N B CYS B 1 46 ? -12.591 16.430 46.505 0.50 35.07 46 CYS B N 1
ATOM 1210 C CA A CYS B 1 46 ? -12.085 16.844 47.824 0.50 33.82 46 CYS B CA 1
ATOM 1211 C CA B CYS B 1 46 ? -12.064 16.836 47.804 0.50 33.98 46 CYS B CA 1
ATOM 1212 C C A CYS B 1 46 ? -10.689 17.483 47.776 0.50 33.58 46 CYS B C 1
ATOM 1213 C C B CYS B 1 46 ? -10.689 17.505 47.720 0.50 33.74 46 CYS B C 1
ATOM 1214 O O A CYS B 1 46 ? -9.711 16.847 47.373 0.50 33.11 46 CYS B O 1
ATOM 1215 O O B CYS B 1 46 ? -9.721 16.908 47.245 0.50 33.36 46 CYS B O 1
ATOM 1220 N N . GLY B 1 47 ? -10.619 18.746 48.195 1.00 34.17 47 GLY B N 1
ATOM 1221 C CA . GLY B 1 47 ? -9.369 19.526 48.212 1.00 33.92 47 GLY B CA 1
ATOM 1222 C C . GLY B 1 47 ? -8.247 18.975 49.087 1.00 32.36 47 GLY B C 1
ATOM 1223 O O . GLY B 1 47 ? -7.134 18.762 48.598 1.00 32.09 47 GLY B O 1
ATOM 1224 N N . PRO B 1 48 ? -8.519 18.754 50.392 1.00 31.37 48 PRO B N 1
ATOM 1225 C CA . PRO B 1 48 ? -7.553 18.096 51.285 1.00 30.02 48 PRO B CA 1
ATOM 1226 C C . PRO B 1 48 ? -7.044 16.746 50.766 1.00 29.18 48 PRO B C 1
ATOM 1227 O O . PRO B 1 48 ? -5.908 16.364 51.058 1.00 28.71 48 PRO B O 1
ATOM 1231 N N A CYS B 1 49 ? -7.882 16.044 50.006 0.50 29.22 49 CYS B N 1
ATOM 1232 N N B CYS B 1 49 ? -7.884 16.037 50.013 0.50 29.17 49 CYS B N 1
ATOM 1233 C CA A CYS B 1 49 ? -7.509 14.768 49.398 0.50 28.73 49 CYS B CA 1
ATOM 1234 C CA B CYS B 1 49 ? -7.500 14.766 49.399 0.50 28.63 49 CYS B CA 1
ATOM 1235 C C A CYS B 1 49 ? -6.414 14.945 48.344 0.50 29.36 49 CYS B C 1
ATOM 1236 C C B CYS B 1 49 ? -6.401 14.953 48.353 0.50 29.30 49 CYS B C 1
ATOM 1237 O O A CYS B 1 49 ? -5.510 14.114 48.238 0.50 28.83 49 CYS B O 1
ATOM 1238 O O B CYS B 1 49 ? -5.482 14.137 48.261 0.50 28.77 49 CYS B O 1
ATOM 1243 N N . ARG B 1 50 ? -6.500 16.032 47.580 1.00 30.55 50 ARG B N 1
ATOM 1244 C CA . ARG B 1 50 ? -5.491 16.368 46.561 1.00 31.79 50 ARG B CA 1
ATOM 1245 C C . ARG B 1 50 ? -4.153 16.739 47.207 1.00 31.55 50 ARG B C 1
ATOM 1246 O O . ARG B 1 50 ? -3.088 16.400 46.683 1.00 31.74 50 ARG B O 1
ATOM 1254 N N A ILE B 1 51 ? -4.226 17.425 48.345 0.50 31.26 51 ILE B N 1
ATOM 1255 N N B ILE B 1 51 ? -4.225 17.426 48.346 0.50 31.25 51 ILE B N 1
ATOM 1256 C CA A ILE B 1 51 ? -3.048 17.792 49.131 0.50 31.12 51 ILE B CA 1
ATOM 1257 C CA B ILE B 1 51 ? -3.045 17.794 49.132 0.50 31.09 51 ILE B CA 1
ATOM 1258 C C A ILE B 1 51 ? -2.300 16.550 49.625 0.50 30.07 51 ILE B C 1
ATOM 1259 C C B ILE B 1 51 ? -2.300 16.545 49.614 0.50 30.06 51 ILE B C 1
ATOM 1260 O O A ILE B 1 51 ? -1.072 16.476 49.526 0.50 30.34 51 ILE B O 1
ATOM 1261 O O B ILE B 1 51 ? -1.074 16.463 49.499 0.50 30.32 51 ILE B O 1
ATOM 1270 N N . MET B 1 52 ? -3.052 15.578 50.136 1.00 29.01 52 MET B N 1
ATOM 1271 C CA . MET B 1 52 ? -2.475 14.373 50.735 1.00 27.99 52 MET B CA 1
ATOM 1272 C C . MET B 1 52 ? -2.015 13.310 49.744 1.00 27.82 52 MET B C 1
ATOM 1273 O O . MET B 1 52 ? -1.250 12.421 50.116 1.00 27.13 52 MET B O 1
ATOM 1278 N N . ALA B 1 53 ? -2.481 13.397 48.499 1.00 28.53 53 ALA B N 1
ATOM 1279 C CA . ALA B 1 53 ? -2.151 12.388 47.485 1.00 28.81 53 ALA B CA 1
ATOM 1280 C C . ALA B 1 53 ? -0.639 12.138 47.336 1.00 29.25 53 ALA B C 1
ATOM 1281 O O . ALA B 1 53 ? -0.201 10.987 47.465 1.00 28.94 53 ALA B O 1
ATOM 1283 N N . PRO B 1 54 ? 0.161 13.201 47.078 1.00 29.96 54 PRO B N 1
ATOM 1284 C CA . PRO B 1 54 ? 1.614 13.006 46.977 1.00 30.37 54 PRO B CA 1
ATOM 1285 C C . PRO B 1 54 ? 2.264 12.543 48.282 1.00 29.46 54 PRO B C 1
ATOM 1286 O O . PRO B 1 54 ? 3.228 11.778 48.246 1.00 29.73 54 PRO B O 1
ATOM 1290 N N . VAL B 1 55 ? 1.731 13.002 49.414 1.00 28.42 55 VAL B N 1
ATOM 1291 C CA . VAL B 1 55 ? 2.219 12.607 50.739 1.00 27.77 55 VAL B CA 1
ATOM 1292 C C . VAL B 1 55 ? 2.031 11.097 50.950 1.00 27.19 55 VAL B C 1
ATOM 1293 O O . VAL B 1 55 ? 2.943 10.405 51.412 1.00 27.28 55 VAL B O 1
ATOM 1297 N N . PHE B 1 56 ? 0.851 10.600 50.585 1.00 26.73 56 PHE B N 1
ATOM 1298 C CA . PHE B 1 56 ? 0.512 9.181 50.714 1.00 26.40 56 PHE B CA 1
ATOM 1299 C C . PHE B 1 56 ? 1.367 8.319 49.782 1.00 27.10 56 PHE B C 1
ATOM 1300 O O . PHE B 1 56 ? 1.844 7.251 50.176 1.00 27.22 56 PHE B O 1
ATOM 1308 N N . ALA B 1 57 ? 1.564 8.797 48.554 1.00 27.89 57 ALA B N 1
ATOM 1309 C CA . ALA B 1 57 ? 2.409 8.115 47.566 1.00 28.83 57 ALA B CA 1
ATOM 1310 C C . ALA B 1 57 ? 3.867 8.007 48.02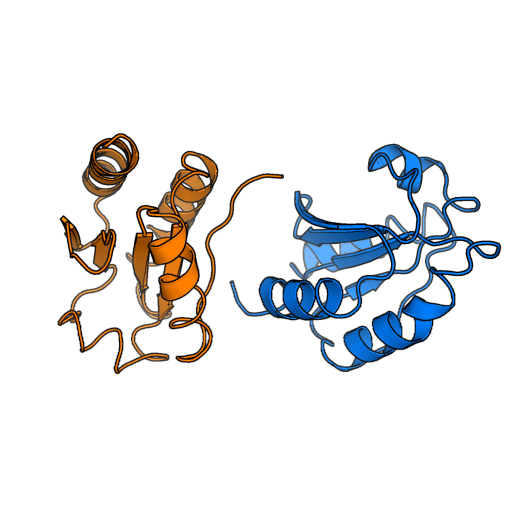0 1.00 29.44 57 ALA B C 1
ATOM 1311 O O . ALA B 1 57 ? 4.502 6.963 47.850 1.00 30.10 57 ALA B O 1
ATOM 1313 N N . ASP B 1 58 ? 4.379 9.090 48.603 1.00 29.61 58 ASP B N 1
ATOM 1314 C CA . ASP B 1 58 ? 5.750 9.155 49.111 1.00 30.23 58 ASP B CA 1
ATOM 1315 C C . ASP B 1 58 ? 5.973 8.159 50.253 1.00 29.42 58 ASP B C 1
ATOM 1316 O O . ASP B 1 58 ? 6.990 7.462 50.294 1.00 29.91 58 ASP B O 1
ATOM 1321 N N . LEU B 1 59 ? 5.011 8.088 51.168 1.00 27.84 59 LEU B N 1
ATOM 1322 C CA . LEU B 1 59 ? 5.067 7.137 52.277 1.00 27.39 59 LEU B CA 1
ATOM 1323 C C . LEU B 1 59 ? 5.056 5.693 51.782 1.00 27.59 59 LEU B C 1
ATOM 1324 O O . LEU B 1 59 ? 5.750 4.836 52.332 1.00 28.10 59 LEU B O 1
ATOM 1329 N N . ALA B 1 60 ? 4.282 5.442 50.728 1.00 27.51 60 ALA B N 1
ATOM 1330 C CA . ALA B 1 60 ? 4.187 4.116 50.120 1.00 28.06 60 ALA B CA 1
ATOM 1331 C C . ALA B 1 60 ? 5.538 3.593 49.631 1.00 29.56 60 ALA B C 1
ATOM 1332 O O . ALA B 1 60 ? 5.846 2.411 49.798 1.00 30.07 60 ALA B O 1
ATOM 1334 N N . LYS B 1 61 ? 6.342 4.469 49.031 1.00 30.62 61 LYS B N 1
ATOM 1335 C CA . LYS B 1 61 ? 7.657 4.061 48.537 1.00 32.51 61 LYS B CA 1
ATOM 1336 C C . LYS B 1 61 ? 8.689 3.992 49.668 1.00 32.94 61 LYS B C 1
ATOM 1337 O O . LYS B 1 61 ? 9.682 3.272 49.568 1.00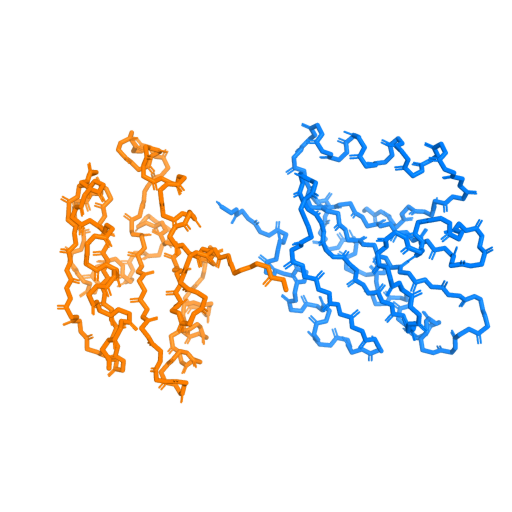 34.17 61 LYS B O 1
ATOM 1343 N N . LYS B 1 62 ? 8.431 4.736 50.742 1.00 32.06 62 LYS B N 1
ATOM 1344 C CA . LYS B 1 62 ? 9.303 4.752 51.915 1.00 32.66 62 LYS B CA 1
ATOM 1345 C C . LYS B 1 62 ? 9.087 3.538 52.820 1.00 32.33 62 LYS B C 1
ATOM 1346 O O . LYS B 1 62 ? 9.961 3.193 53.618 1.00 33.04 62 LYS B O 1
ATOM 1352 N N . PHE B 1 63 ? 7.924 2.899 52.691 1.00 31.37 63 PHE B N 1
ATOM 1353 C CA . PHE B 1 63 ? 7.574 1.740 53.516 1.00 31.23 63 PHE B CA 1
ATOM 1354 C C . PHE B 1 63 ? 7.058 0.575 52.664 1.00 31.53 63 PHE B C 1
ATOM 1355 O O . PHE B 1 63 ? 5.864 0.262 52.693 1.00 30.41 63 PHE B O 1
ATOM 1363 N N . PRO B 1 64 ? 7.968 -0.081 51.912 1.00 33.10 64 PRO B N 1
ATOM 1364 C CA . PRO B 1 64 ? 7.599 -1.137 50.957 1.00 33.68 64 PRO B CA 1
ATOM 1365 C C . PRO B 1 64 ? 7.029 -2.404 51.602 1.00 33.72 64 PRO B C 1
ATOM 1366 O O . PRO B 1 64 ? 6.348 -3.187 50.929 1.00 33.85 64 PRO B O 1
ATOM 1370 N N A ASN B 1 65 ? 7.319 -2.587 52.889 0.50 33.91 65 ASN B N 1
ATOM 1371 N N B ASN B 1 65 ? 7.301 -2.608 52.887 0.50 33.77 65 ASN B N 1
ATOM 1372 C CA A ASN B 1 65 ? 6.812 -3.713 53.671 0.50 34.03 65 ASN B CA 1
ATOM 1373 C CA B ASN B 1 65 ? 6.778 -3.774 53.600 0.50 33.79 65 ASN B CA 1
ATOM 1374 C C A ASN B 1 65 ? 5.308 -3.630 53.923 0.50 32.42 65 ASN B C 1
ATOM 1375 C C B ASN B 1 65 ? 5.331 -3.608 54.078 0.50 32.26 65 ASN B C 1
ATOM 1376 O O A ASN B 1 65 ? 4.650 -4.650 54.136 0.50 32.62 65 ASN B O 1
ATOM 1377 O O B ASN B 1 65 ? 4.732 -4.554 54.600 0.50 32.44 65 ASN B O 1
ATOM 1386 N N . ALA B 1 66 ? 4.779 -2.409 53.894 1.00 31.02 66 ALA B N 1
ATOM 1387 C CA . ALA B 1 66 ? 3.365 -2.144 54.175 1.00 29.36 66 ALA B CA 1
ATOM 1388 C C . ALA B 1 66 ? 2.592 -1.960 52.872 1.00 28.66 66 ALA B C 1
ATOM 1389 O O . ALA B 1 66 ? 3.155 -1.514 51.868 1.00 29.17 66 ALA B O 1
ATOM 1391 N N . VAL B 1 67 ? 1.307 -2.304 52.893 1.00 27.37 67 VAL B N 1
ATOM 1392 C CA . VAL B 1 67 ? 0.455 -2.189 51.708 1.00 27.01 67 VAL B CA 1
ATOM 1393 C C . VAL B 1 67 ? -0.388 -0.916 51.774 1.00 25.84 67 VAL B C 1
ATOM 1394 O O . VAL B 1 67 ? -1.184 -0.732 52.701 1.00 25.34 67 VAL B O 1
ATOM 1398 N N . PHE B 1 68 ? -0.207 -0.048 50.782 1.00 25.80 68 PHE B N 1
ATOM 1399 C CA . PHE B 1 68 ? -0.900 1.236 50.725 1.00 24.88 68 PHE B CA 1
ATOM 1400 C C . PHE B 1 68 ? -1.992 1.214 49.659 1.00 24.93 68 PHE B C 1
ATOM 1401 O O . PHE B 1 68 ? -1.703 1.088 48.471 1.00 25.53 68 PHE B O 1
ATOM 1409 N N . LEU B 1 69 ? -3.241 1.340 50.099 1.00 24.31 69 LEU B N 1
ATOM 1410 C CA . LEU B 1 69 ? -4.400 1.268 49.210 1.00 24.53 69 LEU B CA 1
ATOM 1411 C C . LEU B 1 69 ? -5.130 2.603 49.108 1.00 24.59 69 LEU B C 1
ATOM 1412 O O . LEU B 1 69 ? -5.201 3.360 50.080 1.00 23.79 69 LEU B O 1
ATOM 1417 N N . LYS B 1 70 ? -5.674 2.885 47.929 1.00 25.18 70 LYS B N 1
ATOM 1418 C CA . LYS B 1 70 ? -6.515 4.057 47.726 1.00 26.03 70 LYS B CA 1
ATOM 1419 C C . LYS B 1 70 ? -7.931 3.632 47.356 1.00 26.21 70 LYS B C 1
ATOM 1420 O O . LYS B 1 70 ? -8.132 2.858 46.411 1.00 26.78 70 LYS B O 1
ATOM 1426 N N . VAL B 1 71 ? -8.902 4.138 48.113 1.00 25.97 71 VAL B N 1
ATOM 1427 C CA . VAL B 1 71 ? -10.309 3.789 47.924 1.00 26.53 71 VAL B CA 1
ATOM 1428 C C . VAL B 1 71 ? -11.162 5.051 47.812 1.00 26.97 71 VAL B C 1
ATOM 1429 O O . VAL B 1 71 ? -11.169 5.890 48.715 1.00 26.14 71 VAL B O 1
ATOM 1433 N N . ASP B 1 72 ? -11.865 5.187 46.692 1.00 28.13 72 ASP B N 1
ATOM 1434 C CA . ASP B 1 72 ? -12.841 6.259 46.531 1.00 29.20 72 ASP B CA 1
ATOM 1435 C C . ASP B 1 72 ? -14.136 5.862 47.237 1.00 29.37 72 ASP B C 1
ATOM 1436 O O . ASP B 1 72 ? -14.715 4.815 46.937 1.00 29.82 72 ASP B O 1
ATOM 1441 N N . VAL B 1 73 ? -14.587 6.703 48.167 1.00 29.55 73 VAL B N 1
ATOM 1442 C CA . VAL B 1 73 ? -15.743 6.377 49.018 1.00 30.10 73 VAL B CA 1
ATOM 1443 C C . VAL B 1 73 ? -17.069 6.294 48.253 1.00 31.66 73 VAL B C 1
ATOM 1444 O O . VAL B 1 73 ? -18.008 5.636 48.707 1.00 32.06 73 VAL B O 1
ATOM 1448 N N . ASP B 1 74 ? -17.141 6.970 47.107 1.00 32.65 74 ASP B N 1
ATOM 1449 C CA . ASP B 1 74 ? -18.325 6.921 46.254 1.00 34.41 74 ASP B CA 1
ATOM 1450 C C . ASP B 1 74 ? -18.327 5.670 45.379 1.00 34.57 74 ASP B C 1
ATOM 1451 O O . ASP B 1 74 ? -19.388 5.145 45.040 1.00 35.75 74 ASP B O 1
ATOM 1456 N N . GLU B 1 75 ? -17.135 5.200 45.018 1.00 33.67 75 GLU B N 1
ATOM 1457 C CA . GLU B 1 75 ? -16.989 4.027 44.159 1.00 33.89 75 GLU B CA 1
ATOM 1458 C C . GLU B 1 75 ? -17.240 2.727 44.924 1.00 33.11 75 GLU B C 1
ATOM 1459 O O . GLU B 1 75 ? -17.915 1.824 44.420 1.00 33.85 75 GLU B O 1
ATOM 1465 N N . LEU B 1 76 ? -16.701 2.647 46.138 1.00 31.41 76 LEU B N 1
ATOM 1466 C CA . LEU B 1 76 ? -16.799 1.442 46.961 1.00 30.73 76 LEU B CA 1
ATOM 1467 C C . LEU B 1 76 ? -17.473 1.731 48.300 1.00 29.90 76 LEU B C 1
ATOM 1468 O O . LEU B 1 76 ? -16.842 1.670 49.363 1.00 28.88 76 LEU B O 1
ATOM 1473 N N . LYS B 1 77 ? -18.768 2.031 48.228 1.00 30.38 77 LYS B N 1
ATOM 1474 C CA . LYS B 1 77 ? -19.559 2.434 49.395 1.00 30.24 77 LYS B CA 1
ATOM 1475 C C . LYS B 1 77 ? -19.581 1.434 50.563 1.00 29.34 77 LYS B C 1
ATOM 1476 O O . LYS B 1 77 ? -19.418 1.848 51.709 1.00 28.69 77 LYS B O 1
ATOM 1482 N N . PRO B 1 78 ? -19.777 0.122 50.286 1.00 29.37 78 PRO B N 1
ATOM 1483 C CA . PRO B 1 78 ? -19.756 -0.855 51.386 1.00 29.01 78 PRO B CA 1
ATOM 1484 C C . PRO B 1 78 ? -18.475 -0.843 52.233 1.00 27.85 78 PRO B C 1
ATOM 1485 O O . PRO B 1 78 ? -18.543 -1.046 53.448 1.00 27.69 78 PRO B O 1
ATOM 1489 N N A ILE B 1 79 ? -17.329 -0.602 51.600 0.50 27.25 79 ILE B N 1
ATOM 1490 N N B ILE B 1 79 ? -17.332 -0.600 51.592 0.50 27.22 79 ILE B N 1
ATOM 1491 C CA A ILE B 1 79 ? -16.051 -0.564 52.313 0.50 26.44 79 ILE B CA 1
ATOM 1492 C CA B ILE B 1 79 ? -16.042 -0.555 52.284 0.50 26.37 79 ILE B CA 1
ATOM 1493 C C A ILE B 1 79 ? -15.931 0.705 53.164 0.50 25.93 79 ILE B C 1
ATOM 1494 C C B ILE B 1 79 ? -15.924 0.702 53.151 0.50 25.89 79 ILE B C 1
ATOM 1495 O O A ILE B 1 79 ? -15.511 0.643 54.322 0.50 25.81 79 ILE B O 1
ATOM 1496 O O B ILE B 1 79 ? -15.497 0.629 54.306 0.50 25.78 79 ILE B O 1
ATOM 1505 N N . ALA B 1 80 ? -16.315 1.846 52.593 1.00 26.00 80 ALA B N 1
ATOM 1506 C CA . ALA B 1 80 ? -16.318 3.117 53.331 1.00 25.63 80 ALA B CA 1
ATOM 1507 C C . ALA B 1 80 ? -17.286 3.061 54.511 1.00 25.73 80 ALA B C 1
ATOM 1508 O O . ALA B 1 80 ? -16.957 3.508 55.610 1.00 25.45 80 ALA B O 1
ATOM 1510 N N . GLU B 1 81 ? -18.465 2.489 54.274 1.00 26.28 81 GLU B N 1
ATOM 1511 C CA . GLU B 1 81 ? -19.503 2.382 55.297 1.00 27.10 81 GLU B CA 1
ATOM 1512 C C . GLU B 1 81 ? -19.097 1.453 56.436 1.00 26.69 81 GLU B C 1
ATOM 1513 O O . GLU B 1 81 ? -19.400 1.722 57.598 1.00 26.54 81 GLU B O 1
ATOM 1519 N N . GLN B 1 82 ? -18.401 0.370 56.094 1.00 26.27 82 GLN B N 1
ATOM 1520 C CA . GLN B 1 82 ? -17.912 -0.600 57.075 1.00 26.68 82 GLN B CA 1
ATOM 1521 C C . GLN B 1 82 ? -17.114 0.082 58.187 1.00 25.71 82 GLN B C 1
ATOM 1522 O O . GLN B 1 82 ? -17.251 -0.262 59.362 1.00 25.89 82 GLN B O 1
ATOM 1528 N N . PHE B 1 83 ? -16.297 1.060 57.807 1.00 24.76 83 PHE B N 1
ATOM 1529 C CA . PHE B 1 83 ? -15.438 1.752 58.760 1.00 24.35 83 PHE B CA 1
ATOM 1530 C C . PHE B 1 83 ? -16.000 3.109 59.173 1.00 24.39 83 PHE B C 1
ATOM 1531 O O . PHE B 1 83 ? -15.303 3.914 59.793 1.00 24.16 83 PHE B O 1
ATOM 1539 N N . SER B 1 84 ? -17.266 3.345 58.831 1.00 24.89 84 SER B N 1
ATOM 1540 C CA . SER B 1 84 ? -17.965 4.588 59.171 1.00 25.27 84 SER B CA 1
ATOM 1541 C C . SER B 1 84 ? -17.180 5.827 58.729 1.00 24.85 84 SER B C 1
ATOM 1542 O O . SER B 1 84 ? -16.957 6.751 59.516 1.00 24.89 84 SER B O 1
ATOM 1545 N N . VAL B 1 85 ? -16.756 5.833 57.467 1.00 24.15 85 VAL B N 1
ATOM 1546 C CA . VAL B 1 85 ? -15.998 6.955 56.920 1.00 24.14 85 VAL B CA 1
ATOM 1547 C C . VAL B 1 85 ? -16.953 8.006 56.354 1.00 25.17 85 VAL B C 1
ATOM 1548 O O . VAL B 1 85 ? -17.603 7.785 55.331 1.00 25.87 85 VAL B O 1
ATOM 1552 N N . GLU B 1 86 ? -17.046 9.143 57.044 1.00 25.77 86 GLU B N 1
ATOM 1553 C CA . GLU B 1 86 ? -17.907 10.244 56.608 1.00 27.15 86 GLU B CA 1
ATOM 1554 C C . GLU B 1 86 ? -17.130 11.558 56.520 1.00 27.29 86 GLU B C 1
ATOM 1555 O O . GLU B 1 86 ? -17.712 12.624 56.291 1.00 28.55 86 GLU B O 1
ATOM 1561 N N . ALA B 1 87 ? -15.816 11.460 56.709 1.00 26.39 87 ALA B N 1
ATOM 1562 C CA . ALA B 1 87 ? -14.895 12.585 56.584 1.00 26.44 87 ALA B CA 1
ATOM 1563 C C . ALA B 1 87 ? -13.730 12.173 55.692 1.00 25.71 87 ALA B C 1
ATOM 1564 O O . ALA B 1 87 ? -13.217 11.058 55.814 1.00 24.94 87 ALA B O 1
ATOM 1566 N N A MET B 1 88 ? -13.329 13.063 54.787 0.50 25.95 88 MET B N 1
ATOM 1567 N N B MET B 1 88 ? -13.318 13.074 54.805 0.50 26.10 88 MET B N 1
ATOM 1568 C CA A MET B 1 88 ? -12.257 12.768 53.831 0.50 25.36 88 MET B CA 1
ATOM 1569 C CA B MET B 1 88 ? -12.240 12.784 53.861 0.50 25.79 88 MET B CA 1
ATOM 1570 C C A MET B 1 88 ? -11.174 13.855 53.810 0.50 25.30 88 MET B C 1
ATOM 1571 C C B MET B 1 88 ? -11.163 13.864 53.832 0.50 25.47 88 MET B C 1
ATOM 1572 O O A MET B 1 88 ? -11.492 15.038 53.933 0.50 26.10 88 MET B O 1
ATOM 1573 O O B MET B 1 88 ? -11.473 15.048 53.968 0.50 26.29 88 MET B O 1
ATOM 1582 N N . PRO B 1 89 ? -9.890 13.455 53.663 1.00 24.63 89 PRO B N 1
ATOM 1583 C CA . PRO B 1 89 ? -9.443 12.057 53.586 1.00 23.82 89 PRO B CA 1
ATOM 1584 C C . PRO B 1 89 ? -9.391 11.393 54.959 1.00 23.37 89 PRO B C 1
ATOM 1585 O O . PRO B 1 89 ? -9.090 12.051 55.958 1.00 23.25 89 PRO B O 1
ATOM 1589 N N . THR B 1 90 ? -9.712 10.104 54.998 1.00 23.02 90 THR B N 1
ATOM 1590 C CA . THR B 1 90 ? -9.503 9.304 56.199 1.00 22.85 90 THR B CA 1
ATOM 1591 C C . THR B 1 90 ? -8.487 8.217 55.877 1.00 22.45 90 THR B C 1
ATOM 1592 O O . THR B 1 90 ? -8.640 7.483 54.894 1.00 22.71 90 THR B O 1
ATOM 1596 N N . PHE B 1 91 ? -7.446 8.141 56.702 1.00 22.16 91 PHE B N 1
ATOM 1597 C CA . PHE B 1 91 ? -6.427 7.112 56.565 1.00 21.93 91 PHE B CA 1
ATOM 1598 C C . PHE B 1 91 ? -6.644 6.073 57.649 1.00 21.95 91 PHE B C 1
ATOM 1599 O O . PHE B 1 91 ? -6.681 6.392 58.839 1.00 21.66 91 PHE B O 1
ATOM 1607 N N . LEU B 1 92 ? -6.820 4.831 57.220 1.00 21.94 92 LEU B N 1
ATOM 1608 C CA . LEU B 1 92 ? -7.143 3.748 58.125 1.00 22.49 92 LEU B CA 1
ATOM 1609 C C . LEU B 1 92 ? -5.984 2.761 58.158 1.00 22.59 92 LEU B C 1
ATOM 1610 O O . LEU B 1 92 ? -5.435 2.405 57.114 1.00 22.41 92 LEU B O 1
ATOM 1615 N N . PHE B 1 93 ? -5.614 2.338 59.362 1.00 22.86 93 PHE B N 1
ATOM 1616 C CA . PHE B 1 93 ? -4.519 1.399 59.564 1.00 23.61 93 PHE B CA 1
ATOM 1617 C C . PHE B 1 93 ? -5.106 0.065 60.004 1.00 24.37 93 PHE B C 1
ATOM 1618 O O . PHE B 1 93 ? -5.848 0.004 60.980 1.00 24.26 93 PHE B O 1
ATOM 1626 N N A MET B 1 94 ? -4.765 -0.999 59.281 0.50 25.00 94 MET B N 1
ATOM 1627 N N B MET B 1 94 ? -4.794 -0.990 59.256 0.50 24.91 94 MET B N 1
ATOM 1628 C CA A MET B 1 94 ? -5.285 -2.331 59.577 0.50 26.15 94 MET B CA 1
ATOM 1629 C CA B MET B 1 94 ? -5.276 -2.336 59.557 0.50 25.95 94 MET B CA 1
ATOM 1630 C C A MET B 1 94 ? -4.198 -3.390 59.481 0.50 26.79 94 MET B C 1
ATOM 1631 C C B MET B 1 94 ? -4.133 -3.339 59.545 0.50 26.72 94 MET B C 1
ATOM 1632 O O A MET B 1 94 ? -3.351 -3.338 58.592 0.50 26.81 94 MET B O 1
ATOM 1633 O O B MET B 1 94 ? -3.180 -3.193 58.781 0.50 26.73 94 MET B O 1
ATOM 1642 N N . LYS B 1 95 ? -4.237 -4.356 60.397 1.00 27.64 95 LYS B N 1
ATOM 1643 C CA . LYS B 1 95 ? -3.313 -5.485 60.369 1.00 29.02 95 LYS B CA 1
ATOM 1644 C C . LYS B 1 95 ? -4.032 -6.736 60.856 1.00 30.02 95 LYS B C 1
ATOM 1645 O O . LYS B 1 95 ? -4.562 -6.763 61.968 1.00 30.24 95 LYS B O 1
ATOM 1651 N N . GLU B 1 96 ? -4.053 -7.757 60.000 1.00 30.95 96 GLU B N 1
ATOM 1652 C CA . GLU B 1 96 ? -4.703 -9.041 60.292 1.00 32.36 96 GLU B CA 1
ATOM 1653 C C . GLU B 1 96 ? -6.158 -8.870 60.760 1.00 32.03 96 GLU B C 1
ATOM 1654 O O . GLU B 1 96 ? -6.586 -9.461 61.758 1.00 32.96 96 GLU B O 1
ATOM 1660 N N . GLY B 1 97 ? -6.901 -8.044 60.024 1.00 31.18 97 GLY B N 1
ATOM 1661 C CA . GLY B 1 97 ? -8.326 -7.821 60.272 1.00 31.24 97 GLY B CA 1
ATOM 1662 C C . GLY B 1 97 ? -8.650 -6.858 61.401 1.00 30.90 97 GLY B C 1
ATOM 1663 O O . GLY B 1 97 ? -9.823 -6.641 61.720 1.00 31.34 97 GLY B O 1
ATOM 1664 N N . ASP B 1 98 ? -7.617 -6.268 61.998 1.00 30.47 98 ASP B N 1
ATOM 1665 C CA . ASP B 1 98 ? -7.788 -5.408 63.159 1.00 30.12 98 ASP B CA 1
ATOM 1666 C C . ASP B 1 98 ? -7.397 -3.967 62.857 1.00 28.52 98 ASP B C 1
ATOM 1667 O O . ASP B 1 98 ? -6.289 -3.711 62.392 1.00 28.29 98 ASP B O 1
ATOM 1672 N N . VAL B 1 99 ? -8.314 -3.037 63.123 1.00 27.33 99 VAL B N 1
ATOM 1673 C CA . VAL B 1 99 ? -8.056 -1.610 62.927 1.00 26.25 99 VAL B CA 1
ATOM 1674 C C . VAL B 1 99 ? -7.148 -1.109 64.044 1.00 26.01 99 VAL B C 1
ATOM 1675 O O . VAL B 1 99 ? -7.488 -1.212 65.228 1.00 26.61 99 VAL B O 1
ATOM 1679 N N . LYS B 1 100 ? -5.993 -0.577 63.655 1.00 25.11 100 LYS B N 1
ATOM 1680 C CA . LYS B 1 100 ? -4.965 -0.174 64.607 1.00 25.22 100 LYS B CA 1
ATOM 1681 C C . LYS B 1 100 ? -4.975 1.325 64.885 1.00 24.87 100 LYS B C 1
ATOM 1682 O O . LYS B 1 100 ? -4.627 1.750 65.983 1.00 25.68 100 LYS B O 1
ATOM 1688 N N . ASP B 1 101 ? -5.362 2.118 63.885 1.00 24.03 101 ASP B N 1
ATOM 1689 C CA . ASP B 1 101 ? -5.302 3.576 63.985 1.00 23.89 101 ASP B CA 1
ATOM 1690 C C . ASP B 1 101 ? -6.083 4.243 62.858 1.00 23.42 101 ASP B C 1
ATOM 1691 O O . ASP B 1 101 ? -6.468 3.591 61.883 1.00 22.64 101 ASP B O 1
ATOM 1696 N N . ARG B 1 102 ? -6.313 5.546 63.012 1.00 23.27 102 ARG B N 1
ATOM 1697 C CA . ARG B 1 102 ? -6.962 6.365 61.989 1.00 23.47 102 ARG B CA 1
ATOM 1698 C C . ARG B 1 102 ? -6.376 7.771 62.003 1.00 23.13 102 ARG B C 1
ATOM 1699 O O . ARG B 1 102 ? -6.003 8.282 63.061 1.00 23.21 102 ARG B O 1
ATOM 1707 N N . VAL B 1 103 ? -6.298 8.379 60.822 1.00 22.74 103 VAL B N 1
ATOM 1708 C CA . VAL B 1 103 ? -5.998 9.805 60.684 1.00 22.66 103 VAL B CA 1
ATOM 1709 C C . VAL B 1 103 ? -7.153 10.422 59.907 1.00 22.66 103 VAL B C 1
ATOM 1710 O O . VAL B 1 103 ? -7.501 9.945 58.821 1.00 22.31 103 VAL B O 1
ATOM 1714 N N . VAL B 1 104 ? -7.759 11.463 60.472 1.00 23.09 104 VAL B N 1
ATOM 1715 C CA . VAL B 1 104 ? -8.872 12.145 59.817 1.00 23.48 104 VAL B CA 1
ATOM 1716 C C . VAL B 1 104 ? -8.451 13.556 59.422 1.00 24.09 104 VAL B C 1
ATOM 1717 O O . VAL B 1 104 ? -8.090 14.377 60.276 1.00 24.52 104 VAL B O 1
ATOM 1721 N N . GLY B 1 105 ? -8.498 13.828 58.122 1.00 24.13 105 GLY B N 1
ATOM 1722 C CA . GLY B 1 105 ? -8.120 15.130 57.597 1.00 25.07 105 GLY B CA 1
ATOM 1723 C C . GLY B 1 105 ? -6.723 15.151 57.015 1.00 25.06 105 GLY B C 1
ATOM 1724 O O . GLY B 1 105 ? -5.978 14.172 57.104 1.00 24.57 105 GLY B O 1
ATOM 1725 N N . ALA B 1 106 ? -6.366 16.285 56.424 1.00 25.98 106 ALA B N 1
ATOM 1726 C CA . ALA B 1 106 ? -5.057 16.464 55.817 1.00 26.62 106 ALA B CA 1
ATOM 1727 C C . ALA B 1 106 ? -4.000 16.818 56.866 1.00 26.98 106 ALA B C 1
ATOM 1728 O O . ALA B 1 106 ? -3.489 17.941 56.885 1.00 27.75 106 ALA B O 1
ATOM 1730 N N A ILE B 1 107 ? -3.680 15.856 57.729 0.50 26.57 107 ILE B N 1
ATOM 1731 N N B ILE B 1 107 ? -3.688 15.864 57.741 0.50 26.57 107 ILE B N 1
ATOM 1732 C CA A ILE B 1 107 ? -2.677 16.060 58.775 0.50 27.05 107 ILE B CA 1
ATOM 1733 C CA B ILE B 1 107 ? -2.673 16.075 58.777 0.50 27.05 107 ILE B CA 1
ATOM 1734 C C A ILE B 1 107 ? -1.409 15.280 58.426 0.50 26.92 107 ILE B C 1
ATOM 1735 C C B ILE B 1 107 ? -1.408 15.288 58.433 0.50 26.91 107 ILE B C 1
ATOM 1736 O O A ILE B 1 107 ? -1.267 14.108 58.787 0.50 26.40 107 ILE B O 1
ATOM 1737 O O B ILE B 1 107 ? -1.268 14.120 58.806 0.50 26.38 107 ILE B O 1
ATOM 1746 N N . LYS B 1 108 ? -0.498 15.945 57.715 1.00 27.55 108 LYS B N 1
ATOM 1747 C CA . LYS B 1 108 ? 0.737 15.316 57.211 1.00 27.75 108 LYS B CA 1
ATOM 1748 C C . LYS B 1 108 ? 1.628 14.723 58.301 1.00 28.05 108 LYS B C 1
ATOM 1749 O O . LYS B 1 108 ? 2.081 13.582 58.174 1.00 27.53 108 LYS B O 1
ATOM 1755 N N . GLU B 1 109 ? 1.867 15.498 59.360 1.00 28.61 109 GLU B N 1
ATOM 1756 C CA . GLU B 1 109 ? 2.734 15.071 60.462 1.00 29.65 109 GLU B CA 1
ATOM 1757 C C . GLU B 1 109 ? 2.204 13.826 61.171 1.00 28.77 109 GLU B C 1
ATOM 1758 O O . GLU B 1 109 ? 2.973 12.921 61.505 1.00 29.14 109 GLU B O 1
ATOM 1764 N N . GLU B 1 110 ? 0.892 13.791 61.394 1.00 28.03 110 GLU B N 1
ATOM 1765 C CA . GLU B 1 110 ? 0.258 12.682 62.099 1.00 27.49 110 GLU B CA 1
ATOM 1766 C C . GLU B 1 110 ? 0.281 11.418 61.249 1.00 26.54 110 GLU B C 1
ATOM 1767 O O . GLU B 1 110 ? 0.573 10.337 61.754 1.00 26.57 110 GLU B O 1
ATOM 1773 N N . LEU B 1 111 ? -0.024 11.558 59.960 1.00 25.97 111 LEU B N 1
ATOM 1774 C CA . LEU B 1 111 ? 0.009 10.418 59.049 1.00 25.15 111 LEU B CA 1
ATOM 1775 C C . LEU B 1 111 ? 1.407 9.805 58.986 1.00 25.49 111 LEU B C 1
ATOM 1776 O O . LEU B 1 111 ? 1.560 8.593 59.133 1.00 25.22 111 LEU B O 1
ATOM 1781 N N . THR B 1 112 ? 2.416 10.651 58.783 1.00 25.98 112 THR B N 1
ATOM 1782 C CA . THR B 1 112 ? 3.806 10.205 58.677 1.00 26.61 112 THR B CA 1
ATOM 1783 C C . THR B 1 112 ? 4.247 9.501 59.962 1.00 26.82 112 THR B C 1
ATOM 1784 O O . THR B 1 112 ? 4.841 8.417 59.918 1.00 27.14 112 THR B O 1
ATOM 1788 N N . ALA B 1 113 ? 3.926 10.110 61.102 1.00 26.82 113 ALA B N 1
ATOM 1789 C CA . ALA B 1 113 ? 4.276 9.555 62.407 1.00 27.25 113 ALA B CA 1
ATOM 1790 C C . ALA B 1 113 ? 3.626 8.193 62.633 1.00 26.85 113 ALA B C 1
ATOM 1791 O O . ALA B 1 113 ? 4.276 7.264 63.114 1.00 27.52 113 ALA B O 1
ATOM 1793 N N . LYS B 1 114 ? 2.351 8.076 62.268 1.00 25.93 114 LYS B N 1
ATOM 1794 C CA . LYS B 1 114 ? 1.593 6.849 62.513 1.00 25.54 114 LYS B CA 1
ATOM 1795 C C . LYS B 1 114 ? 1.988 5.708 61.580 1.00 25.62 114 LYS B C 1
ATOM 1796 O O . LYS B 1 114 ? 1.986 4.551 61.989 1.00 25.83 114 LYS B O 1
ATOM 1802 N N . VAL B 1 115 ? 2.333 6.039 60.337 1.00 25.26 115 VAL B N 1
ATOM 1803 C CA . VAL B 1 115 ? 2.900 5.053 59.416 1.00 25.93 115 VAL B CA 1
ATOM 1804 C C . VAL B 1 115 ? 4.206 4.493 59.986 1.00 27.13 115 VAL B C 1
ATOM 1805 O O . VAL B 1 115 ? 4.376 3.279 60.059 1.00 27.89 115 VAL B O 1
ATOM 1809 N N . GLY B 1 116 ? 5.103 5.382 60.414 1.00 28.09 116 GLY B N 1
ATOM 1810 C CA . GLY B 1 116 ? 6.386 4.981 61.002 1.00 29.67 116 GLY B CA 1
ATOM 1811 C C . GLY B 1 116 ? 6.231 4.109 62.235 1.00 30.54 116 GLY B C 1
ATOM 1812 O O . GLY B 1 116 ? 6.972 3.138 62.419 1.00 31.51 116 GLY B O 1
ATOM 1813 N N . LEU B 1 117 ? 5.257 4.457 63.074 1.00 30.18 117 LEU B N 1
ATOM 1814 C CA . LEU B 1 117 ? 4.965 3.705 64.292 1.00 31.16 117 LEU B CA 1
ATOM 1815 C C . LEU B 1 117 ? 4.442 2.301 63.990 1.00 31.32 117 LEU B C 1
ATOM 1816 O O . LEU B 1 117 ? 4.980 1.316 64.493 1.00 32.42 117 LEU B O 1
ATOM 1821 N N . HIS B 1 118 ? 3.400 2.221 63.166 1.00 30.68 118 HIS B N 1
ATOM 1822 C CA . HIS B 1 118 ? 2.703 0.959 62.922 1.00 31.09 118 HIS B CA 1
ATOM 1823 C C . HIS B 1 118 ? 3.405 0.021 61.937 1.00 32.14 118 HIS B C 1
ATOM 1824 O O . HIS B 1 118 ? 3.180 -1.191 61.972 1.00 32.55 118 HIS B O 1
ATOM 1831 N N . ALA B 1 119 ? 4.249 0.573 61.069 1.00 33.00 119 ALA B N 1
ATOM 1832 C CA . ALA B 1 119 ? 5.002 -0.246 60.112 1.00 34.62 119 ALA B CA 1
ATOM 1833 C C . ALA B 1 119 ? 6.168 -0.982 60.773 1.00 36.84 119 ALA B C 1
ATOM 1834 O O . ALA B 1 119 ? 6.581 -2.048 60.307 1.00 37.89 119 ALA B O 1
ATOM 1836 N N . ALA B 1 120 ? 6.686 -0.412 61.860 1.00 38.13 120 ALA B N 1
ATOM 1837 C CA . ALA B 1 120 ? 7.830 -0.978 62.574 1.00 40.61 120 ALA B CA 1
ATOM 1838 C C . ALA B 1 120 ? 7.446 -2.076 63.570 1.00 41.85 120 ALA B C 1
ATOM 1839 O O . ALA B 1 120 ? 8.309 -2.827 64.034 1.00 43.66 120 ALA B O 1
ATOM 1841 N N . ALA B 1 121 ? 6.156 -2.165 63.891 1.00 41.45 121 ALA B N 1
ATOM 1842 C CA . ALA B 1 121 ? 5.658 -3.097 64.906 1.00 42.61 121 ALA B CA 1
ATOM 1843 C C . ALA B 1 121 ? 5.678 -4.554 64.441 1.00 43.55 121 ALA B C 1
ATOM 1844 O O . ALA B 1 121 ? 4.974 -4.950 63.510 1.00 43.11 121 ALA B O 1
ATOM 1846 N N . GLN B 1 122 ? 6.405 -5.381 64.994 1.00 45.45 122 GLN B N 1
#

Radius of gyration: 19.48 Å; Cα contacts (8 Å, |Δi|>4): 412; chains: 2; bounding box: 41×39×50 Å